Protein AF-A0A3C0EJR0-F1 (afdb_monomer)

Radius of gyration: 20.0 Å; Cα contacts (8 Å, |Δi|>4): 455; chains: 1; bounding box: 51×47×52 Å

Structure (mmCIF, N/CA/C/O backbone):
data_AF-A0A3C0EJR0-F1
#
_entry.id   AF-A0A3C0EJR0-F1
#
loop_
_atom_site.group_PDB
_atom_site.id
_atom_site.type_symbol
_atom_site.label_atom_id
_atom_site.label_alt_id
_atom_site.label_comp_id
_atom_site.label_asym_id
_atom_site.label_entity_id
_atom_site.label_seq_id
_atom_site.pdbx_PDB_ins_code
_atom_site.Cartn_x
_atom_site.Cartn_y
_atom_site.Cartn_z
_atom_site.occupancy
_atom_site.B_iso_or_equiv
_atom_site.auth_seq_id
_atom_site.auth_comp_id
_atom_site.auth_asym_id
_atom_site.auth_atom_id
_atom_site.pdbx_PDB_model_num
ATOM 1 N N . MET A 1 1 ? -26.214 -10.647 -7.311 1.00 38.81 1 MET A N 1
ATOM 2 C CA . MET A 1 1 ? -25.120 -9.673 -7.489 1.00 38.81 1 MET A CA 1
ATOM 3 C C . MET A 1 1 ? -24.930 -9.007 -6.145 1.00 38.81 1 MET A C 1
ATOM 5 O O . MET A 1 1 ? -25.843 -8.318 -5.721 1.00 38.81 1 MET A O 1
ATOM 9 N N . GLN A 1 2 ? -23.852 -9.324 -5.428 1.00 37.03 2 GLN A N 1
ATOM 10 C CA . GLN A 1 2 ? -23.479 -8.560 -4.237 1.00 37.03 2 GLN A CA 1
ATOM 11 C C . GLN A 1 2 ? -22.971 -7.203 -4.725 1.00 37.03 2 GLN A C 1
ATOM 13 O O . GLN A 1 2 ? -22.095 -7.161 -5.589 1.00 37.03 2 GLN A O 1
ATOM 18 N N . GLU A 1 3 ? -23.574 -6.117 -4.248 1.00 42.94 3 GLU A N 1
ATOM 19 C CA . GLU A 1 3 ? -23.003 -4.783 -4.415 1.00 42.94 3 GLU A CA 1
ATOM 20 C C . GLU A 1 3 ? -21.628 -4.798 -3.748 1.00 42.94 3 GLU A C 1
ATOM 22 O O . GLU A 1 3 ? -21.508 -5.095 -2.562 1.00 42.94 3 GLU A O 1
ATOM 27 N N . THR A 1 4 ? -20.573 -4.559 -4.521 1.00 51.59 4 THR A N 1
ATOM 28 C CA . THR A 1 4 ? -19.235 -4.345 -3.970 1.00 51.59 4 THR A CA 1
ATOM 29 C C . THR A 1 4 ? -19.295 -3.145 -3.031 1.00 51.59 4 THR A C 1
ATOM 31 O O . THR A 1 4 ? -19.528 -2.028 -3.496 1.00 51.59 4 THR A O 1
ATOM 34 N N . ASN A 1 5 ? -19.049 -3.367 -1.735 1.00 73.00 5 ASN A N 1
ATOM 35 C CA . ASN A 1 5 ? -18.930 -2.333 -0.698 1.00 73.00 5 ASN A CA 1
ATOM 36 C C . ASN A 1 5 ? -17.598 -1.574 -0.836 1.00 73.00 5 ASN A C 1
ATOM 38 O O . ASN A 1 5 ? -16.801 -1.477 0.095 1.00 73.00 5 ASN A O 1
ATOM 42 N N . ALA A 1 6 ? -17.325 -1.084 -2.045 1.00 81.69 6 ALA A N 1
ATOM 43 C CA . ALA A 1 6 ? -16.119 -0.362 -2.395 1.00 81.69 6 ALA A CA 1
ATOM 44 C C . ALA A 1 6 ? -16.423 1.135 -2.446 1.00 81.69 6 ALA A C 1
ATOM 46 O O . ALA A 1 6 ? -17.115 1.608 -3.349 1.00 81.69 6 ALA A O 1
ATOM 47 N N . GLN A 1 7 ? -15.878 1.904 -1.506 1.00 90.50 7 GLN A N 1
ATOM 48 C CA . GLN A 1 7 ? -15.932 3.361 -1.580 1.00 90.50 7 GLN A CA 1
ATOM 49 C C . GLN A 1 7 ? -14.676 3.890 -2.261 1.00 90.50 7 GLN A C 1
ATOM 51 O O . GLN A 1 7 ? -13.572 3.772 -1.730 1.00 90.50 7 GLN A O 1
ATOM 56 N N . LEU A 1 8 ? -14.852 4.550 -3.405 1.00 92.62 8 LEU A N 1
ATOM 57 C CA . LEU A 1 8 ? -13.796 5.343 -4.023 1.00 92.62 8 LEU A CA 1
ATOM 58 C C . LEU A 1 8 ? -13.541 6.604 -3.186 1.00 92.62 8 LEU A C 1
ATOM 60 O O . LEU A 1 8 ? -14.424 7.446 -3.037 1.00 92.62 8 LEU A O 1
ATOM 64 N N . ILE A 1 9 ? -12.322 6.740 -2.666 1.00 93.00 9 ILE A N 1
ATOM 65 C CA . ILE A 1 9 ? -11.840 7.966 -2.019 1.00 93.00 9 ILE A CA 1
ATOM 66 C C . ILE A 1 9 ? -11.340 8.942 -3.086 1.00 93.00 9 ILE A C 1
ATOM 68 O O . ILE A 1 9 ? -11.659 10.129 -3.046 1.00 93.00 9 ILE A O 1
ATOM 72 N N . ARG A 1 10 ? -10.529 8.457 -4.037 1.00 94.31 10 ARG A N 1
ATOM 73 C CA . ARG A 1 10 ? -9.920 9.296 -5.078 1.00 94.31 10 ARG A CA 1
ATOM 74 C C . ARG A 1 10 ? -9.535 8.474 -6.305 1.00 94.31 10 ARG A C 1
ATOM 76 O O . ARG A 1 10 ? -8.929 7.415 -6.178 1.00 94.31 10 ARG A O 1
ATOM 83 N N . SER A 1 11 ? -9.858 8.983 -7.492 1.00 93.12 11 SER A N 1
ATOM 84 C CA . SER A 1 11 ? -9.604 8.297 -8.767 1.00 93.12 11 SER A CA 1
ATOM 85 C C . SER A 1 11 ? -8.142 8.353 -9.206 1.00 93.12 11 SER A C 1
ATOM 87 O O . SER A 1 11 ? -7.591 7.341 -9.621 1.00 93.12 11 SER A O 1
ATOM 89 N N . ASN A 1 12 ? -7.506 9.523 -9.123 1.00 94.88 12 ASN A N 1
ATOM 90 C CA . ASN A 1 12 ? -6.108 9.704 -9.502 1.00 94.88 12 ASN A CA 1
ATOM 91 C C . ASN A 1 12 ? -5.440 10.808 -8.677 1.00 94.88 12 ASN A C 1
ATOM 93 O O . ASN A 1 12 ? -6.074 11.806 -8.304 1.00 94.88 12 ASN A O 1
ATOM 97 N N . MET A 1 13 ? -4.146 10.640 -8.430 1.00 96.44 13 MET A N 1
ATOM 98 C CA . MET A 1 13 ? -3.267 11.680 -7.921 1.00 96.44 13 MET A CA 1
ATOM 99 C C . MET A 1 13 ? -1.818 11.430 -8.311 1.00 96.44 13 MET A C 1
ATOM 101 O O . MET A 1 13 ? -1.369 10.286 -8.365 1.00 96.44 13 MET A O 1
ATOM 105 N N . ASP A 1 14 ? -1.102 12.529 -8.492 1.00 95.69 14 ASP A N 1
ATOM 106 C CA . ASP A 1 14 ? 0.339 12.536 -8.666 1.00 95.69 14 ASP A CA 1
ATOM 107 C C . ASP A 1 14 ? 0.969 13.029 -7.360 1.00 95.69 14 ASP A C 1
ATOM 109 O O . ASP A 1 14 ? 0.427 13.926 -6.711 1.00 95.69 14 ASP A O 1
ATOM 113 N N . LEU A 1 15 ? 2.065 12.397 -6.949 1.00 94.88 15 LEU A N 1
ATOM 114 C CA . LEU A 1 15 ? 2.780 12.705 -5.715 1.00 94.88 15 LEU A CA 1
ATOM 115 C C . LEU A 1 15 ? 4.261 12.906 -6.036 1.00 94.88 15 LEU A C 1
ATOM 117 O O . LEU A 1 15 ? 5.005 11.942 -6.262 1.00 94.88 15 LEU A O 1
ATOM 121 N N . SER A 1 16 ? 4.671 14.168 -6.093 1.00 92.25 16 SER A N 1
ATOM 122 C CA . SER A 1 16 ? 6.043 14.575 -6.393 1.00 92.25 16 SER A CA 1
ATOM 123 C C . SER A 1 16 ? 6.969 14.316 -5.204 1.00 92.25 16 SER A C 1
ATOM 125 O O . SER A 1 16 ? 6.543 13.918 -4.122 1.00 92.25 16 SER A O 1
ATOM 127 N N . ALA A 1 17 ? 8.273 14.504 -5.397 1.00 87.00 17 ALA A N 1
ATOM 128 C CA . ALA A 1 17 ? 9.258 14.355 -4.329 1.00 87.00 17 ALA A CA 1
ATOM 129 C C . ALA A 1 17 ? 8.959 15.287 -3.138 1.00 87.00 17 ALA A C 1
ATOM 131 O O . ALA A 1 17 ? 8.798 16.492 -3.324 1.00 87.00 17 ALA A O 1
ATOM 132 N N . ASN A 1 18 ? 8.966 14.736 -1.921 1.00 86.31 18 ASN A N 1
ATOM 133 C CA . ASN A 1 18 ? 8.696 15.431 -0.655 1.00 86.31 18 ASN A CA 1
ATOM 134 C C . ASN A 1 18 ? 7.279 16.013 -0.524 1.00 86.31 18 ASN A C 1
ATOM 136 O O . ASN A 1 18 ? 7.059 16.906 0.294 1.00 86.31 18 ASN A O 1
ATOM 140 N N . GLU A 1 19 ? 6.324 15.522 -1.314 1.00 92.56 19 GLU A N 1
ATOM 141 C CA . GLU A 1 19 ? 4.916 15.873 -1.156 1.00 92.56 19 GLU A CA 1
ATOM 142 C C . GLU A 1 19 ? 4.191 14.893 -0.234 1.00 92.56 19 GLU A C 1
ATOM 144 O O . GLU A 1 19 ? 4.435 13.682 -0.257 1.00 92.56 19 GLU A O 1
ATOM 149 N N . ASP A 1 20 ? 3.242 15.449 0.517 1.00 94.56 20 ASP A N 1
ATOM 150 C CA . ASP A 1 20 ? 2.307 14.728 1.367 1.00 94.56 20 ASP A CA 1
ATOM 151 C C . ASP A 1 20 ? 0.876 15.024 0.910 1.00 94.56 20 ASP A C 1
ATOM 153 O O . ASP A 1 20 ? 0.496 16.178 0.700 1.00 94.56 20 ASP A O 1
ATOM 157 N N . VAL A 1 21 ? 0.050 13.985 0.812 1.00 97.06 21 VAL A N 1
ATOM 158 C CA . VAL A 1 21 ? -1.383 14.107 0.528 1.00 97.06 21 VAL A CA 1
ATOM 159 C C . VAL A 1 21 ? -2.166 13.350 1.585 1.00 97.06 21 VAL A C 1
ATOM 161 O O . VAL A 1 21 ? -2.017 12.136 1.724 1.00 97.06 21 VAL A O 1
ATOM 164 N N . THR A 1 22 ? -3.044 14.066 2.286 1.00 97.25 22 THR A N 1
ATOM 165 C CA . THR A 1 22 ? -3.963 13.497 3.277 1.00 97.25 22 THR A CA 1
ATOM 166 C C . THR A 1 22 ? -5.383 13.449 2.722 1.00 97.25 22 THR A C 1
ATOM 168 O O . THR A 1 22 ? -5.887 14.429 2.177 1.00 97.25 22 THR A O 1
ATOM 171 N N . LEU A 1 23 ? -6.038 12.304 2.881 1.00 97.25 23 LEU A N 1
ATOM 172 C CA . LEU A 1 23 ? -7.411 12.017 2.483 1.00 97.25 23 LEU A CA 1
ATOM 173 C C . LEU A 1 23 ? -8.196 11.560 3.716 1.00 97.25 23 LEU A C 1
ATOM 175 O O . LEU A 1 23 ? -7.647 10.901 4.597 1.00 97.25 23 LEU A O 1
ATOM 179 N N . GLN A 1 24 ? -9.483 11.893 3.778 1.00 96.81 24 GLN A N 1
ATOM 180 C CA . GLN A 1 24 ? -10.347 11.439 4.868 1.00 96.81 24 GLN A CA 1
ATOM 181 C C . GLN A 1 24 ? -10.844 10.017 4.594 1.00 96.81 24 GLN A C 1
ATOM 183 O O . GLN A 1 24 ? -11.223 9.691 3.467 1.00 96.81 24 GLN A O 1
ATOM 188 N N . ILE A 1 25 ? -10.866 9.191 5.635 1.00 95.50 25 ILE A N 1
ATOM 189 C CA . ILE A 1 25 ? -11.543 7.895 5.652 1.00 95.50 25 ILE A CA 1
ATOM 190 C C . ILE A 1 25 ? -12.807 8.067 6.500 1.00 95.50 25 ILE A C 1
ATOM 192 O O . ILE A 1 25 ? -12.777 8.717 7.538 1.00 95.50 25 ILE A O 1
ATOM 196 N N . SER A 1 26 ? -13.931 7.501 6.060 1.00 95.50 26 SER A N 1
ATOM 197 C CA . SER A 1 26 ? -15.167 7.567 6.843 1.00 95.50 26 SER A CA 1
ATOM 198 C C . SER A 1 26 ? -15.031 6.787 8.151 1.00 95.50 26 SER A C 1
ATOM 200 O O . SER A 1 26 ? -14.644 5.620 8.146 1.00 95.50 26 SER A O 1
ATOM 202 N N . ASP A 1 27 ? -15.437 7.404 9.257 1.00 93.94 27 ASP A N 1
ATOM 203 C CA . ASP A 1 27 ? -15.408 6.779 10.583 1.00 93.94 27 ASP A CA 1
ATOM 204 C C . ASP A 1 27 ? -16.329 5.553 10.692 1.00 93.94 27 ASP A C 1
ATOM 206 O O . ASP A 1 27 ? -16.103 4.685 11.531 1.00 93.94 27 ASP A O 1
ATOM 210 N N . LYS A 1 28 ? -17.299 5.395 9.773 1.00 94.38 28 LYS A N 1
ATOM 211 C CA . LYS A 1 28 ? -18.178 4.213 9.717 1.00 94.38 28 LYS A CA 1
ATOM 212 C C . LYS A 1 28 ? -17.395 2.894 9.645 1.00 94.38 28 LYS A C 1
ATOM 214 O O . LYS A 1 28 ? -17.838 1.893 10.199 1.00 94.38 28 LYS A O 1
ATOM 219 N N . TYR A 1 29 ? -16.223 2.907 9.001 1.00 94.06 29 TYR A N 1
ATOM 220 C CA . TYR A 1 29 ? -15.384 1.720 8.817 1.00 94.06 29 TYR A CA 1
ATOM 221 C C . TYR A 1 29 ? -14.784 1.204 10.129 1.00 94.06 29 TYR A C 1
ATOM 223 O O . TYR A 1 29 ? -14.355 0.053 10.220 1.00 94.06 29 TYR A O 1
ATOM 231 N N . TYR A 1 30 ? -14.779 2.021 11.186 1.00 90.94 30 TYR A N 1
ATOM 232 C CA . TYR A 1 30 ? -14.367 1.574 12.510 1.00 90.94 30 TYR A CA 1
ATOM 233 C C . TYR A 1 30 ? -15.259 0.454 13.064 1.00 90.94 30 TYR A C 1
ATOM 235 O O . TYR A 1 30 ? -14.783 -0.360 13.852 1.00 90.94 30 TYR A O 1
ATOM 243 N N . HIS A 1 31 ? -16.512 0.343 12.619 1.00 89.56 31 HIS A N 1
ATOM 244 C CA . HIS A 1 31 ? -17.430 -0.705 13.072 1.00 89.56 31 HIS A CA 1
ATOM 245 C C . HIS A 1 31 ? -17.468 -1.944 12.167 1.00 89.56 31 HIS A C 1
ATOM 247 O O . HIS A 1 31 ? -18.087 -2.933 12.542 1.00 89.56 31 HIS A O 1
ATOM 253 N N . SER A 1 32 ? -16.800 -1.922 11.012 1.00 91.62 32 SER A N 1
ATOM 254 C CA . SER A 1 32 ? -16.747 -3.065 10.090 1.00 91.62 32 SER A CA 1
ATOM 255 C C . SER A 1 32 ? -15.806 -4.154 10.615 1.00 91.62 32 SER A C 1
ATOM 257 O O . SER A 1 32 ? -14.797 -3.838 11.249 1.00 91.62 32 SER A O 1
ATOM 259 N N . ASP A 1 33 ? -16.085 -5.425 10.325 1.00 90.19 33 ASP A N 1
ATOM 260 C CA . ASP A 1 33 ? -15.228 -6.544 10.755 1.00 90.19 33 ASP A CA 1
ATOM 261 C C . ASP A 1 33 ? -13.873 -6.543 10.032 1.00 90.19 33 ASP A C 1
ATOM 263 O O . ASP A 1 33 ? -12.826 -6.781 10.637 1.00 90.19 33 ASP A O 1
ATOM 267 N N . HIS A 1 34 ? -13.893 -6.200 8.744 1.00 92.62 34 HIS A N 1
ATOM 268 C CA . HIS A 1 34 ? -12.723 -6.112 7.883 1.00 92.62 34 HIS A CA 1
ATOM 269 C C . HIS A 1 34 ? -12.716 -4.779 7.147 1.00 92.62 34 HIS A C 1
ATOM 271 O O . HIS A 1 34 ? -13.765 -4.271 6.755 1.00 92.62 34 HIS A O 1
ATOM 277 N N . VAL A 1 35 ? -11.525 -4.203 6.967 1.00 96.00 35 VAL A N 1
ATOM 278 C CA . VAL A 1 35 ? -11.355 -2.979 6.182 1.00 96.00 35 VAL A CA 1
ATOM 279 C C . VAL A 1 35 ? -10.041 -3.034 5.425 1.00 96.00 35 VAL A C 1
ATOM 281 O O . VAL A 1 35 ? -8.971 -3.102 6.031 1.00 96.00 35 VAL A O 1
ATOM 284 N N . TYR A 1 36 ? -10.122 -2.936 4.102 1.00 98.00 36 TYR A N 1
ATOM 285 C CA . TYR A 1 36 ? -8.965 -2.949 3.221 1.00 98.00 36 TYR A CA 1
ATOM 286 C C . TYR A 1 36 ? -8.802 -1.623 2.485 1.00 98.00 36 TYR A C 1
ATOM 288 O O . TYR A 1 36 ? -9.746 -1.100 1.898 1.00 98.00 36 TYR A O 1
ATOM 296 N N . LEU A 1 37 ? -7.576 -1.107 2.460 1.00 98.25 37 LEU A N 1
ATOM 297 C CA . LEU A 1 37 ? -7.163 -0.033 1.564 1.00 98.25 37 LEU A CA 1
ATOM 298 C C . LEU A 1 37 ? -6.652 -0.646 0.264 1.00 98.25 37 LEU A C 1
ATOM 300 O O . LEU A 1 37 ? -5.671 -1.384 0.286 1.00 98.25 37 LEU A O 1
ATOM 304 N N . LYS A 1 38 ? -7.262 -0.291 -0.865 1.00 97.88 38 LYS A N 1
ATOM 305 C CA . LYS A 1 38 ? -6.833 -0.698 -2.205 1.00 97.88 38 LYS A CA 1
ATOM 306 C C . LYS A 1 38 ? -6.434 0.523 -3.024 1.00 97.88 38 LYS A C 1
ATOM 308 O O . LYS A 1 38 ? -7.147 1.518 -3.029 1.00 97.88 38 LYS A O 1
ATOM 313 N N . PHE A 1 39 ? -5.316 0.444 -3.735 1.00 97.81 39 PHE A N 1
ATOM 314 C CA . PHE A 1 39 ? -4.944 1.418 -4.764 1.00 97.81 39 PHE A CA 1
ATOM 315 C C . PHE A 1 39 ? -3.963 0.805 -5.762 1.00 97.81 39 PHE A C 1
ATOM 317 O O . PHE A 1 39 ? -3.372 -0.252 -5.525 1.00 97.81 39 PHE A O 1
ATOM 324 N N . SER A 1 40 ? -3.758 1.494 -6.880 1.00 96.94 40 SER A N 1
ATOM 325 C CA . SER A 1 40 ? -2.715 1.162 -7.845 1.00 96.94 40 SER A CA 1
ATOM 326 C C . SER A 1 40 ? -1.647 2.244 -7.860 1.00 96.94 40 SER A C 1
ATOM 328 O O . SER A 1 40 ? -1.983 3.422 -7.855 1.00 96.94 40 SER A O 1
ATOM 330 N N . ALA A 1 41 ? -0.369 1.873 -7.901 1.00 96.75 41 ALA A N 1
ATOM 331 C CA . ALA A 1 41 ? 0.724 2.835 -7.959 1.00 96.75 41 ALA A CA 1
ATOM 332 C C . ALA A 1 41 ? 1.802 2.443 -8.975 1.00 96.75 41 ALA A C 1
ATOM 334 O O . ALA A 1 41 ? 2.133 1.266 -9.164 1.00 96.75 41 ALA A O 1
ATOM 335 N N . ARG A 1 42 ? 2.386 3.464 -9.602 1.00 94.25 42 ARG A N 1
ATOM 336 C CA . ARG A 1 42 ? 3.625 3.361 -10.378 1.00 94.25 42 ARG A CA 1
ATOM 337 C C . ARG A 1 42 ? 4.465 4.621 -10.195 1.00 94.25 42 ARG A C 1
ATOM 339 O O . ARG A 1 42 ? 3.948 5.650 -9.772 1.00 94.25 42 ARG A O 1
ATOM 346 N N . VAL A 1 43 ? 5.728 4.563 -10.594 1.00 93.81 43 VAL A N 1
ATOM 347 C CA . VAL A 1 43 ? 6.561 5.756 -10.760 1.00 93.81 43 VAL A CA 1
ATOM 348 C C . VAL A 1 43 ? 6.521 6.186 -12.217 1.00 93.81 43 VAL A C 1
ATOM 350 O O . VAL A 1 43 ? 6.841 5.399 -13.111 1.00 93.81 43 VAL A O 1
ATOM 353 N N . ASP A 1 44 ? 6.160 7.440 -12.463 1.00 92.69 44 ASP A N 1
ATOM 354 C CA . ASP A 1 44 ? 6.405 8.071 -13.750 1.00 92.69 44 ASP A CA 1
ATOM 355 C C . ASP A 1 44 ? 7.819 8.653 -13.754 1.00 92.69 44 ASP A C 1
ATOM 357 O O . ASP A 1 44 ? 8.130 9.589 -13.022 1.00 92.69 44 ASP A O 1
ATOM 361 N N . SER A 1 45 ? 8.701 8.054 -14.553 1.00 89.19 45 SER A N 1
ATOM 362 C CA . SER A 1 45 ? 10.100 8.468 -14.672 1.00 89.19 45 SER A CA 1
ATOM 363 C C . SER A 1 45 ? 10.364 9.405 -15.851 1.00 89.19 45 SER A C 1
ATOM 365 O O . SER A 1 45 ? 11.523 9.570 -16.239 1.00 89.19 45 SER A O 1
ATOM 367 N N . GLN A 1 46 ? 9.314 9.968 -16.463 1.00 87.75 46 GLN A N 1
ATOM 368 C CA . GLN A 1 46 ? 9.415 10.811 -17.659 1.00 87.75 46 GLN A CA 1
ATOM 369 C C . GLN A 1 46 ? 10.184 10.111 -18.796 1.00 87.75 46 GLN A C 1
ATOM 371 O O . GLN A 1 46 ? 11.028 10.695 -19.473 1.00 87.75 46 GLN A O 1
ATOM 376 N N . GLY A 1 47 ? 9.940 8.807 -18.958 1.00 82.56 47 GLY A N 1
ATOM 377 C CA . GLY A 1 47 ? 10.558 7.974 -19.994 1.00 82.56 47 GLY A CA 1
ATOM 378 C C . GLY A 1 47 ? 11.987 7.496 -19.706 1.00 82.56 47 GLY A C 1
ATOM 379 O O . GLY A 1 47 ? 12.559 6.814 -20.552 1.00 82.56 47 GLY A O 1
ATOM 380 N N . ARG A 1 48 ? 12.573 7.794 -18.536 1.00 85.00 48 ARG A N 1
ATOM 381 C CA . ARG A 1 48 ? 13.955 7.379 -18.209 1.00 85.00 48 ARG A CA 1
ATOM 382 C C . ARG A 1 48 ? 14.091 5.888 -17.895 1.00 85.00 48 ARG A C 1
ATOM 384 O O . ARG A 1 48 ? 15.126 5.298 -18.186 1.00 85.00 48 ARG A O 1
ATOM 391 N N . TYR A 1 49 ? 13.061 5.281 -17.311 1.00 85.62 49 TYR A N 1
ATOM 392 C CA . TYR A 1 49 ? 13.051 3.870 -16.928 1.00 85.62 49 TYR A CA 1
ATOM 393 C C . TYR A 1 49 ? 11.778 3.182 -17.413 1.00 85.62 49 TYR A C 1
ATOM 395 O O . TYR A 1 49 ? 10.674 3.674 -17.189 1.00 85.62 49 TYR A O 1
ATOM 403 N N . ALA A 1 50 ? 11.943 2.013 -18.038 1.00 81.44 50 ALA A N 1
ATOM 404 C CA . ALA A 1 50 ? 10.846 1.174 -18.527 1.00 81.44 50 ALA A CA 1
ATOM 405 C C . ALA A 1 50 ? 10.543 -0.037 -17.619 1.00 81.44 50 ALA A C 1
ATOM 407 O O . ALA A 1 50 ? 9.578 -0.765 -17.855 1.00 81.44 50 ALA A O 1
ATOM 408 N N . SER A 1 51 ? 11.384 -0.288 -16.612 1.00 85.88 51 SER A N 1
ATOM 409 C CA . SER A 1 51 ? 11.285 -1.438 -15.709 1.00 85.88 51 SER A CA 1
ATOM 410 C C . SER A 1 51 ? 12.005 -1.184 -14.388 1.00 85.88 51 SER A C 1
ATOM 412 O O . SER A 1 51 ? 12.819 -0.268 -14.288 1.00 85.88 51 SER A O 1
ATOM 414 N N . GLY A 1 52 ? 11.766 -2.056 -13.411 1.00 86.19 52 GLY A N 1
ATOM 415 C CA . GLY A 1 52 ? 12.365 -1.985 -12.079 1.00 86.19 52 GLY A CA 1
ATOM 416 C C . GLY A 1 52 ? 11.439 -1.301 -11.082 1.00 86.19 52 GLY A C 1
ATOM 417 O O . GLY A 1 52 ? 10.254 -1.093 -11.352 1.00 86.19 52 GLY A O 1
ATOM 418 N N . SER A 1 53 ? 11.979 -0.948 -9.923 1.00 89.38 53 SER A N 1
ATOM 419 C CA . SER A 1 53 ? 11.240 -0.260 -8.868 1.00 89.38 53 SER A CA 1
ATOM 420 C C . SER A 1 53 ? 12.148 0.635 -8.051 1.00 89.38 53 SER A C 1
ATOM 422 O O . SER A 1 53 ? 13.355 0.414 -7.996 1.00 89.38 53 SER A O 1
ATOM 424 N N . THR A 1 54 ? 11.541 1.577 -7.348 1.00 90.12 54 THR A N 1
ATOM 425 C CA . THR A 1 54 ? 12.207 2.394 -6.340 1.00 90.12 54 THR A CA 1
ATOM 426 C C . THR A 1 54 ? 11.413 2.390 -5.052 1.00 90.12 54 THR A C 1
ATOM 428 O O . THR A 1 54 ? 10.194 2.254 -5.072 1.00 90.12 54 THR A O 1
ATOM 431 N N . GLN A 1 55 ? 12.115 2.554 -3.941 1.00 90.88 55 GLN A N 1
ATOM 432 C CA . GLN A 1 55 ? 11.513 2.819 -2.640 1.00 90.88 55 GLN A CA 1
ATOM 433 C C . GLN A 1 55 ? 11.132 4.302 -2.548 1.00 90.88 55 GLN A C 1
ATOM 435 O O . GLN A 1 55 ? 11.661 5.125 -3.304 1.00 90.88 55 GLN A O 1
ATOM 440 N N . GLY A 1 56 ? 10.236 4.633 -1.621 1.00 89.25 56 GLY A N 1
ATOM 441 C CA . GLY A 1 56 ? 9.955 6.018 -1.247 1.00 89.25 56 GLY A CA 1
ATOM 442 C C . GLY A 1 56 ? 8.481 6.398 -1.166 1.00 89.25 56 GLY A C 1
ATOM 443 O O . GLY A 1 56 ? 8.202 7.543 -0.826 1.00 89.25 56 GLY A O 1
ATOM 444 N N . LEU A 1 57 ? 7.547 5.478 -1.438 1.00 96.12 57 LEU A N 1
ATOM 445 C CA . LEU A 1 57 ? 6.133 5.710 -1.142 1.00 96.12 57 LEU A CA 1
ATOM 446 C C . LEU A 1 57 ? 5.833 5.274 0.293 1.00 96.12 57 LEU A C 1
ATOM 448 O O . LEU A 1 57 ? 5.844 4.084 0.610 1.00 96.12 57 LEU A O 1
ATOM 452 N N . LEU A 1 58 ? 5.543 6.230 1.162 1.00 95.69 58 LEU A N 1
ATOM 453 C CA . LEU A 1 58 ? 5.079 5.976 2.517 1.00 95.69 58 LEU A CA 1
ATOM 454 C C . LEU A 1 58 ? 3.556 6.086 2.554 1.00 95.69 58 LEU A C 1
ATOM 456 O O . LEU A 1 58 ? 2.971 7.009 1.988 1.00 95.69 58 LEU A O 1
ATOM 460 N N . VAL A 1 59 ? 2.918 5.143 3.240 1.00 97.31 59 VAL A N 1
ATOM 461 C CA . VAL A 1 59 ? 1.468 5.118 3.440 1.00 97.31 59 VAL A CA 1
ATOM 462 C C . VAL A 1 59 ? 1.216 5.082 4.935 1.00 97.31 59 VAL A C 1
ATOM 464 O O . VAL A 1 59 ? 1.815 4.276 5.643 1.00 97.31 59 VAL A O 1
ATOM 467 N N . TYR A 1 60 ? 0.343 5.957 5.414 1.00 95.75 60 TYR A N 1
ATOM 468 C CA . TYR A 1 60 ? -0.045 6.033 6.813 1.00 95.75 60 TYR A CA 1
ATOM 469 C C . TYR A 1 60 ? -1.557 6.002 6.931 1.00 95.75 60 TYR A C 1
ATOM 471 O O . TYR A 1 60 ? -2.247 6.709 6.198 1.00 95.75 60 TYR A O 1
ATOM 479 N N . VAL A 1 61 ? -2.061 5.270 7.916 1.00 95.62 61 VAL A N 1
ATOM 480 C CA . VAL A 1 61 ? -3.434 5.430 8.391 1.00 95.62 61 VAL A CA 1
ATOM 481 C C . VAL A 1 61 ? -3.347 5.992 9.797 1.00 95.62 61 VAL A C 1
ATOM 483 O O . VAL A 1 61 ? -2.686 5.424 10.663 1.00 95.62 61 VAL A O 1
ATOM 486 N N . ASN A 1 62 ? -3.942 7.168 9.999 1.00 92.94 62 ASN A N 1
ATOM 487 C CA . ASN A 1 62 ? -3.880 7.911 11.249 1.00 92.94 62 ASN A CA 1
ATOM 488 C C . ASN A 1 62 ? -2.430 8.067 11.746 1.00 92.94 62 ASN A C 1
ATOM 490 O O . ASN A 1 62 ? -2.139 7.731 12.874 1.00 92.94 62 ASN A O 1
ATOM 494 N N . ASN A 1 63 ? -1.466 8.511 10.941 1.00 87.62 63 ASN A N 1
ATOM 495 C CA . ASN A 1 63 ? -0.045 8.616 11.346 1.00 87.62 63 ASN A CA 1
ATOM 496 C C . ASN A 1 63 ? 0.668 7.301 11.739 1.00 87.62 63 ASN A C 1
ATOM 498 O O . ASN A 1 63 ? 1.854 7.348 12.062 1.00 87.62 63 ASN A O 1
ATOM 502 N N . VAL A 1 64 ? 0.015 6.138 11.660 1.00 86.88 64 VAL A N 1
ATOM 503 C CA . VAL A 1 64 ? 0.665 4.830 11.826 1.00 86.88 64 VAL A CA 1
ATOM 504 C C . VAL A 1 64 ? 1.067 4.313 10.445 1.00 86.88 64 VAL A C 1
ATOM 506 O O . VAL A 1 64 ? 0.227 4.314 9.540 1.00 86.88 64 VAL A O 1
ATOM 509 N N . PRO A 1 65 ? 2.344 3.942 10.227 1.00 90.38 65 PRO A N 1
ATOM 510 C CA . PRO A 1 65 ? 2.796 3.457 8.930 1.00 90.38 65 PRO A CA 1
ATOM 511 C C . PRO A 1 65 ? 2.106 2.136 8.582 1.00 90.38 65 PRO A C 1
ATOM 513 O O . PRO A 1 65 ? 2.033 1.225 9.401 1.00 90.38 65 PRO A O 1
ATOM 516 N N . VAL A 1 66 ? 1.633 2.029 7.344 1.00 93.50 66 VAL A N 1
ATOM 517 C CA . VAL A 1 66 ? 1.144 0.771 6.780 1.00 93.50 66 VAL A CA 1
ATOM 518 C C . VAL A 1 66 ? 2.360 -0.036 6.341 1.00 93.50 66 VAL A C 1
ATOM 520 O O . VAL A 1 66 ? 3.036 0.333 5.378 1.00 93.50 66 VAL A O 1
ATOM 523 N N . ASP A 1 67 ? 2.659 -1.106 7.071 1.00 90.94 67 ASP A N 1
ATOM 524 C CA . ASP A 1 67 ? 3.827 -1.953 6.848 1.00 90.94 67 ASP A CA 1
ATOM 525 C C . ASP A 1 67 ? 3.498 -3.258 6.109 1.00 90.94 67 ASP A C 1
ATOM 527 O O . ASP A 1 67 ? 2.366 -3.516 5.690 1.00 90.94 67 ASP A O 1
ATOM 531 N N . VAL A 1 68 ? 4.525 -4.088 5.926 1.00 89.44 68 VAL A N 1
ATOM 532 C CA . VAL A 1 68 ? 4.424 -5.348 5.186 1.00 89.44 68 VAL A CA 1
ATOM 533 C C . VAL A 1 68 ? 3.421 -6.337 5.782 1.00 89.44 68 VAL A C 1
ATOM 535 O O . VAL A 1 68 ? 2.823 -7.094 5.023 1.00 89.44 68 VAL A O 1
ATOM 538 N N . GLU A 1 69 ? 3.182 -6.309 7.097 1.00 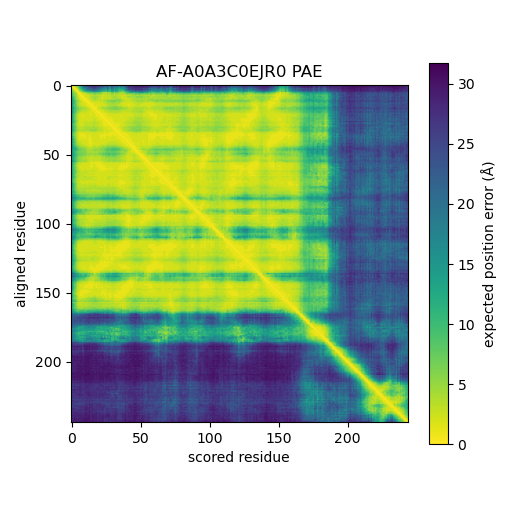85.94 69 GLU A N 1
ATOM 539 C CA . GLU A 1 69 ? 2.247 -7.227 7.764 1.00 85.94 69 GLU A CA 1
ATOM 540 C C . GLU A 1 69 ? 0.787 -6.912 7.410 1.00 85.94 69 GLU A C 1
ATOM 542 O O . GLU A 1 69 ? -0.100 -7.742 7.620 1.00 85.94 69 GLU A O 1
ATOM 547 N N . LYS A 1 70 ? 0.533 -5.719 6.855 1.00 92.25 70 LYS A N 1
ATOM 548 C CA . LYS A 1 70 ? -0.780 -5.319 6.342 1.00 92.25 70 LYS A CA 1
ATOM 549 C C . LYS A 1 70 ? -1.024 -5.789 4.909 1.00 92.25 70 LYS A C 1
ATOM 551 O O . LYS A 1 70 ? -2.160 -5.731 4.459 1.00 92.25 70 LYS A O 1
ATOM 556 N N . LEU A 1 71 ? -0.008 -6.239 4.166 1.00 94.00 71 LEU A N 1
ATOM 557 C CA . LEU A 1 71 ? -0.157 -6.618 2.755 1.00 94.00 71 LEU A CA 1
ATOM 558 C C . LEU A 1 71 ? -1.053 -7.851 2.581 1.00 94.00 71 LEU A C 1
ATOM 560 O O . LEU A 1 71 ? -0.725 -8.930 3.062 1.00 94.00 71 LEU A O 1
ATOM 564 N N . ALA A 1 72 ? -2.144 -7.702 1.826 1.00 93.50 72 ALA A N 1
ATOM 565 C CA . ALA A 1 72 ? -3.185 -8.726 1.723 1.00 93.50 72 ALA A CA 1
ATOM 566 C C . ALA A 1 72 ? -3.292 -9.402 0.343 1.00 93.50 72 ALA A C 1
ATOM 568 O O . ALA A 1 72 ? -3.794 -10.522 0.243 1.00 93.50 72 ALA A O 1
ATOM 569 N N . ASN A 1 73 ? -2.855 -8.753 -0.744 1.00 93.38 73 ASN A N 1
ATOM 570 C CA . ASN A 1 73 ? -3.121 -9.252 -2.102 1.00 93.38 73 ASN A CA 1
ATOM 571 C C . ASN A 1 73 ? -1.954 -9.964 -2.793 1.00 93.38 73 ASN A C 1
ATOM 573 O O . ASN A 1 73 ? -2.157 -10.575 -3.841 1.00 93.38 73 ASN A O 1
ATOM 577 N N . LYS A 1 74 ? -0.725 -9.878 -2.283 1.00 91.31 74 LYS A N 1
ATOM 578 C CA . LYS A 1 74 ? 0.456 -10.441 -2.959 1.00 91.31 74 LYS A CA 1
ATOM 579 C C . LYS A 1 74 ? 1.555 -10.805 -1.966 1.00 91.31 74 LYS A C 1
ATOM 581 O O . LYS A 1 74 ? 1.535 -10.367 -0.822 1.00 91.31 74 LYS A O 1
ATOM 586 N N . ARG A 1 75 ? 2.527 -11.602 -2.422 1.00 87.75 75 ARG A N 1
ATOM 587 C CA . ARG A 1 75 ? 3.740 -11.926 -1.650 1.00 87.75 75 ARG A CA 1
ATOM 588 C C . ARG A 1 75 ? 4.464 -10.654 -1.218 1.00 87.75 75 ARG A C 1
ATOM 590 O O . ARG A 1 75 ? 4.399 -9.660 -1.930 1.00 87.75 75 ARG A O 1
ATOM 597 N N . ILE A 1 76 ? 5.272 -10.740 -0.160 1.00 88.19 76 ILE A N 1
ATOM 598 C CA . ILE A 1 76 ? 6.105 -9.638 0.364 1.00 88.19 76 ILE A CA 1
ATOM 599 C C . ILE A 1 76 ? 7.251 -9.195 -0.570 1.00 88.19 76 ILE A C 1
ATOM 601 O O . ILE A 1 76 ? 7.921 -8.195 -0.312 1.00 88.19 76 ILE A O 1
ATOM 605 N N . PHE A 1 77 ? 7.470 -9.913 -1.672 1.00 87.50 77 PHE A N 1
ATOM 606 C CA . PHE A 1 77 ? 8.447 -9.594 -2.710 1.00 87.50 77 PHE A CA 1
ATOM 607 C C . PHE A 1 77 ? 7.885 -9.899 -4.103 1.00 87.50 77 PHE A C 1
ATOM 609 O O . PHE A 1 77 ? 6.939 -10.677 -4.247 1.00 87.50 77 PHE A O 1
ATOM 616 N N . TYR A 1 78 ? 8.517 -9.350 -5.139 1.00 86.06 78 TYR A N 1
ATOM 617 C CA . TYR A 1 78 ? 8.332 -9.783 -6.525 1.00 86.06 78 TYR A CA 1
ATOM 618 C C . TYR A 1 78 ? 9.636 -10.300 -7.127 1.00 86.06 78 TYR A C 1
ATOM 620 O O . TYR A 1 78 ? 10.723 -10.038 -6.612 1.00 86.06 78 TYR A O 1
ATOM 628 N N . ILE A 1 79 ? 9.517 -11.060 -8.216 1.00 83.50 79 ILE A N 1
ATOM 629 C CA . ILE A 1 79 ? 10.664 -11.558 -8.975 1.00 83.50 79 ILE A CA 1
ATOM 630 C C . ILE A 1 79 ? 10.925 -10.580 -10.121 1.00 83.50 79 ILE A C 1
ATOM 632 O O . ILE A 1 79 ? 10.200 -10.547 -11.115 1.00 83.50 79 ILE A O 1
ATOM 636 N N . PHE A 1 80 ? 11.957 -9.760 -9.964 1.00 81.12 80 PHE A N 1
ATOM 637 C CA . PHE A 1 80 ? 12.539 -8.983 -11.045 1.00 81.12 80 PHE A CA 1
ATOM 638 C C . PHE A 1 80 ? 13.385 -9.905 -11.928 1.00 81.12 80 PHE A C 1
ATOM 640 O O . PHE A 1 80 ? 13.945 -10.870 -11.422 1.00 81.12 80 PHE A O 1
ATOM 647 N N . ASN A 1 81 ? 13.439 -9.634 -13.238 1.00 76.25 81 ASN A N 1
ATOM 648 C CA . ASN A 1 81 ? 14.263 -10.328 -14.246 1.00 76.25 81 ASN A CA 1
ATOM 649 C C . ASN A 1 81 ? 14.298 -11.876 -14.198 1.00 76.25 81 ASN A C 1
ATOM 651 O O . ASN A 1 81 ? 15.263 -12.485 -14.650 1.00 76.25 81 ASN A O 1
ATOM 655 N N . GLY A 1 82 ? 13.254 -12.513 -13.661 1.00 74.75 82 GLY A N 1
ATOM 656 C CA . GLY A 1 82 ? 13.139 -13.971 -13.539 1.00 74.75 82 GLY A CA 1
ATOM 657 C C . GLY A 1 82 ? 13.955 -14.606 -12.407 1.00 74.75 82 GLY A C 1
ATOM 658 O O . GLY A 1 82 ? 13.756 -15.785 -12.130 1.00 74.75 82 GLY A O 1
ATOM 659 N N . VAL A 1 83 ? 14.828 -13.855 -11.725 1.00 74.62 83 VAL A N 1
ATOM 660 C CA . VAL A 1 83 ? 15.751 -14.419 -10.722 1.00 74.62 83 VAL A CA 1
ATOM 661 C C . VAL A 1 83 ? 15.816 -13.576 -9.449 1.00 74.62 83 VAL A C 1
ATOM 663 O O . VAL A 1 83 ? 15.829 -14.117 -8.343 1.00 74.62 83 VAL A O 1
ATOM 666 N N . ASN A 1 84 ? 15.834 -12.250 -9.574 1.00 77.75 84 ASN A N 1
ATOM 667 C CA . ASN A 1 84 ? 16.089 -11.367 -8.443 1.00 77.75 84 ASN A CA 1
ATOM 668 C C . ASN A 1 84 ? 14.826 -11.110 -7.619 1.00 77.75 84 ASN A C 1
ATOM 670 O O . ASN A 1 84 ? 13.833 -10.597 -8.128 1.00 77.75 84 ASN A O 1
ATOM 674 N N . LYS A 1 85 ? 14.875 -11.401 -6.317 1.00 85.31 85 LYS A N 1
ATOM 675 C CA . LYS A 1 85 ? 13.800 -11.032 -5.388 1.00 85.31 85 LYS A CA 1
ATOM 676 C C . LYS A 1 85 ? 13.946 -9.574 -4.970 1.00 85.31 85 LYS A C 1
ATOM 678 O O . LYS A 1 85 ? 14.999 -9.171 -4.483 1.00 85.31 85 LYS A O 1
ATOM 683 N N . VAL A 1 86 ? 12.873 -8.808 -5.114 1.00 85.19 86 VAL A N 1
ATOM 684 C CA . VAL A 1 86 ? 12.796 -7.420 -4.659 1.00 85.19 86 VAL A CA 1
ATOM 685 C C . VAL A 1 86 ? 11.648 -7.294 -3.668 1.00 85.19 86 VAL A C 1
ATOM 687 O O . VAL A 1 86 ? 10.492 -7.532 -4.020 1.00 85.19 86 VAL A O 1
ATOM 690 N N . ASN A 1 87 ? 11.966 -6.927 -2.427 1.00 90.31 87 ASN A N 1
ATOM 691 C CA . ASN A 1 87 ? 10.965 -6.739 -1.379 1.00 90.31 87 ASN A CA 1
ATOM 692 C C . ASN A 1 87 ? 10.082 -5.525 -1.679 1.00 90.31 87 ASN A C 1
ATOM 694 O O . ASN A 1 87 ? 10.564 -4.481 -2.139 1.00 90.31 87 ASN A O 1
ATOM 698 N N . TRP A 1 88 ? 8.791 -5.650 -1.373 1.00 92.31 88 TRP A N 1
ATOM 699 C CA . TRP A 1 88 ? 7.843 -4.549 -1.514 1.00 92.31 88 TRP A CA 1
ATOM 700 C C . TRP A 1 88 ? 7.985 -3.489 -0.435 1.00 92.31 88 TRP A C 1
ATOM 702 O O . TRP A 1 88 ? 7.587 -2.365 -0.691 1.00 92.31 88 TRP A O 1
ATOM 712 N N . TYR A 1 89 ? 8.541 -3.807 0.731 1.00 91.81 89 TYR A N 1
ATOM 713 C CA . TYR A 1 89 ? 8.614 -2.888 1.864 1.00 91.81 89 TYR A CA 1
ATOM 714 C C . TYR A 1 89 ? 10.000 -2.907 2.506 1.00 91.81 89 TYR A C 1
ATOM 716 O O . TYR A 1 89 ? 10.602 -3.972 2.659 1.00 91.81 89 TYR A O 1
ATOM 724 N N . TRP A 1 90 ? 10.494 -1.724 2.875 1.00 86.12 90 TRP A N 1
ATOM 725 C CA . TRP A 1 90 ? 11.850 -1.507 3.392 1.00 86.12 90 TRP A CA 1
ATOM 726 C C . TRP A 1 90 ? 11.859 -0.614 4.640 1.00 86.12 90 TRP A C 1
ATOM 728 O O . TRP A 1 90 ? 12.695 0.280 4.777 1.00 86.12 90 TRP A O 1
ATOM 738 N N . GLY A 1 91 ? 10.909 -0.830 5.555 1.00 83.69 91 GLY A N 1
ATOM 739 C CA . GLY A 1 91 ? 10.841 -0.088 6.815 1.00 83.69 91 GLY A CA 1
ATOM 740 C C . GLY A 1 91 ? 10.717 1.419 6.581 1.00 83.69 91 GLY A C 1
ATOM 741 O O . GLY A 1 91 ? 9.792 1.873 5.913 1.00 83.69 91 GLY A O 1
ATOM 742 N N . SER A 1 92 ? 11.678 2.196 7.091 1.00 77.31 92 SER A N 1
ATOM 743 C CA . SER A 1 92 ? 11.699 3.661 6.961 1.00 77.31 92 SER A CA 1
ATOM 744 C C . SER A 1 92 ? 11.775 4.172 5.520 1.00 77.31 92 SER A C 1
ATOM 746 O O . SER A 1 92 ? 11.419 5.320 5.278 1.00 77.31 92 SER A O 1
ATOM 748 N N . ASN A 1 93 ? 12.208 3.344 4.566 1.00 79.25 93 ASN A N 1
ATOM 749 C CA . ASN A 1 93 ? 12.280 3.732 3.155 1.00 79.25 93 ASN A CA 1
ATOM 750 C C . ASN A 1 93 ? 10.942 3.530 2.417 1.00 79.25 93 ASN A C 1
ATOM 752 O O . ASN A 1 93 ? 10.808 3.906 1.252 1.00 79.25 93 ASN A O 1
ATOM 756 N N . GLY A 1 94 ? 9.948 2.935 3.081 1.00 89.94 94 GLY A N 1
ATOM 757 C CA . GLY A 1 94 ? 8.604 2.755 2.549 1.00 89.94 94 GLY A CA 1
ATOM 758 C C . GLY A 1 94 ? 8.466 1.630 1.533 1.00 89.94 94 GLY A C 1
ATOM 759 O O . GLY A 1 94 ? 9.227 0.656 1.512 1.00 89.94 94 GLY A O 1
ATOM 760 N N . TRP A 1 95 ? 7.433 1.764 0.707 1.00 95.62 95 TRP A N 1
ATOM 761 C CA . TRP A 1 95 ? 7.043 0.790 -0.294 1.00 95.62 95 TRP A CA 1
ATOM 762 C C . TRP A 1 95 ? 7.829 0.970 -1.592 1.00 95.62 95 TRP A C 1
ATOM 764 O O . TRP A 1 95 ? 7.992 2.081 -2.101 1.00 95.62 95 TRP A O 1
ATOM 774 N N . SER A 1 96 ? 8.280 -0.150 -2.149 1.00 93.88 96 SER A N 1
ATOM 775 C CA . SER A 1 96 ? 8.803 -0.251 -3.503 1.00 93.88 96 SER A CA 1
ATOM 776 C C . SER A 1 96 ? 7.658 -0.087 -4.498 1.00 93.88 96 SER A C 1
ATOM 778 O O . SER A 1 96 ? 6.711 -0.876 -4.487 1.00 93.88 96 SER A O 1
ATOM 780 N N . VAL A 1 97 ? 7.774 0.888 -5.394 1.00 94.06 97 VAL A N 1
ATOM 781 C CA . VAL A 1 97 ? 6.823 1.177 -6.471 1.00 94.06 97 VAL A CA 1
ATOM 782 C C . VAL A 1 97 ? 7.526 1.027 -7.814 1.00 94.06 97 VAL A C 1
ATOM 784 O O . VAL A 1 97 ? 8.684 1.418 -7.973 1.00 94.06 97 VAL A O 1
ATOM 787 N N . THR A 1 98 ? 6.857 0.397 -8.778 1.00 92.44 98 THR A N 1
ATOM 788 C CA . THR A 1 98 ? 7.493 -0.001 -10.040 1.00 92.44 98 THR A CA 1
ATOM 789 C C . THR A 1 98 ? 7.469 1.091 -11.109 1.00 92.44 98 THR A C 1
ATOM 791 O O . THR A 1 98 ? 6.560 1.917 -11.145 1.00 92.44 98 THR A O 1
ATOM 794 N N . TYR A 1 99 ? 8.451 1.061 -12.013 1.00 91.12 99 TYR A N 1
ATOM 795 C CA . TYR A 1 99 ? 8.505 1.900 -13.220 1.00 91.12 99 TYR A CA 1
ATOM 796 C C . TYR A 1 99 ? 7.737 1.301 -14.406 1.00 91.12 99 TYR A C 1
ATOM 798 O O . TYR A 1 99 ? 7.709 1.896 -15.484 1.00 91.12 99 TYR A O 1
ATOM 806 N N . TYR A 1 100 ? 7.164 0.102 -14.251 1.00 89.19 100 TYR A N 1
ATOM 807 C CA . TYR A 1 100 ? 6.498 -0.575 -15.357 1.00 89.19 100 TYR A CA 1
ATOM 808 C C . TYR A 1 100 ? 5.337 0.277 -15.903 1.00 89.19 100 TYR A C 1
ATOM 810 O O . TYR A 1 100 ? 4.601 0.912 -15.138 1.00 89.19 100 TYR A O 1
ATOM 818 N N . PRO A 1 101 ? 5.163 0.326 -17.233 1.00 88.75 101 PRO A N 1
ATOM 819 C CA . PRO A 1 101 ? 3.933 0.814 -17.839 1.00 88.75 101 PRO A CA 1
ATOM 820 C C . PRO A 1 101 ? 2.717 0.030 -17.332 1.00 88.75 101 PRO A C 1
ATOM 822 O O . PRO A 1 101 ? 2.817 -1.175 -17.100 1.00 88.75 101 PRO A O 1
ATOM 825 N N . TRP A 1 102 ? 1.571 0.702 -17.192 1.00 90.19 102 TRP A N 1
ATOM 826 C CA . TRP A 1 102 ? 0.345 0.097 -16.652 1.00 90.19 102 TRP A CA 1
ATOM 827 C C . TRP A 1 102 ? -0.091 -1.168 -17.412 1.00 90.19 102 TRP A C 1
ATOM 829 O O . TRP A 1 102 ? -0.560 -2.125 -16.805 1.00 90.19 102 TRP A O 1
ATOM 839 N N . ASP A 1 103 ? 0.102 -1.192 -18.731 1.00 85.44 103 ASP A N 1
ATOM 840 C CA . ASP A 1 103 ? -0.218 -2.306 -19.631 1.00 85.44 103 ASP A CA 1
ATOM 841 C C . ASP A 1 103 ? 0.763 -3.487 -19.527 1.00 85.44 103 ASP A C 1
ATOM 843 O O . ASP A 1 103 ? 0.486 -4.571 -20.036 1.00 85.44 103 ASP A O 1
ATOM 847 N N . LYS A 1 104 ? 1.896 -3.317 -18.832 1.00 79.94 104 LYS A N 1
ATOM 848 C CA . LYS A 1 104 ? 2.912 -4.362 -18.634 1.00 79.94 104 LYS A CA 1
ATOM 849 C C . LYS A 1 104 ? 2.826 -5.071 -17.284 1.00 79.94 104 LYS A C 1
ATOM 851 O O . LYS A 1 104 ? 3.696 -5.892 -16.988 1.00 79.94 104 LYS A O 1
ATOM 856 N N . ALA A 1 105 ? 1.779 -4.836 -16.494 1.00 69.81 105 ALA A N 1
ATOM 857 C CA . ALA A 1 105 ? 1.571 -5.491 -15.197 1.00 69.81 105 ALA A CA 1
ATOM 858 C C . ALA A 1 105 ? 1.636 -7.030 -15.276 1.00 69.81 105 ALA A C 1
ATOM 860 O O . ALA A 1 105 ? 2.214 -7.683 -14.407 1.00 69.81 105 ALA A O 1
ATOM 861 N N . SER A 1 106 ? 1.091 -7.594 -16.358 1.00 69.19 106 SER A N 1
ATOM 862 C CA . SER A 1 106 ? 1.018 -9.036 -16.627 1.00 69.19 106 SER A CA 1
ATOM 863 C C . SER A 1 106 ? 2.362 -9.678 -16.978 1.00 69.19 106 SER A C 1
ATOM 865 O O . SER A 1 106 ? 2.502 -10.895 -16.886 1.00 69.19 106 SER A O 1
ATOM 867 N N . SER A 1 107 ? 3.362 -8.878 -17.360 1.00 69.94 107 SER A N 1
ATOM 868 C CA . SER A 1 107 ? 4.696 -9.376 -17.715 1.00 69.94 107 SER A CA 1
ATOM 869 C C . SER A 1 107 ? 5.547 -9.751 -16.499 1.00 69.94 107 SER A C 1
ATOM 871 O O . SER A 1 107 ? 6.569 -10.421 -16.645 1.00 69.94 107 SER A O 1
ATOM 873 N N . VAL A 1 108 ? 5.130 -9.348 -15.293 1.00 75.06 108 VAL A N 1
ATOM 874 C CA . VAL A 1 108 ? 5.812 -9.712 -14.051 1.00 75.06 108 VAL A CA 1
ATOM 875 C C . VAL A 1 108 ? 5.098 -10.900 -13.402 1.00 75.06 108 VAL A C 1
ATOM 877 O O . VAL A 1 108 ? 3.873 -10.853 -13.241 1.00 75.06 108 VAL A O 1
ATOM 880 N N . PRO A 1 109 ? 5.829 -11.954 -12.985 1.00 73.69 109 PRO A N 1
ATOM 881 C CA . PRO A 1 109 ? 5.233 -13.114 -12.335 1.00 73.69 109 PRO A CA 1
ATOM 882 C C . PRO A 1 109 ? 4.294 -12.726 -11.187 1.00 73.69 109 PRO A C 1
ATOM 884 O O . PRO A 1 109 ? 4.681 -12.011 -10.261 1.00 73.69 109 PRO A O 1
ATOM 887 N N . GLY A 1 110 ? 3.053 -13.209 -11.257 1.00 73.12 110 GLY A N 1
ATOM 888 C CA . GLY A 1 110 ? 2.013 -12.936 -10.267 1.00 73.12 110 GLY A CA 1
ATOM 889 C C . GLY A 1 110 ? 1.125 -11.722 -10.552 1.00 73.12 110 GLY A C 1
ATOM 890 O O . GLY A 1 110 ? 0.202 -11.516 -9.770 1.00 73.12 110 GLY A O 1
ATOM 891 N N . GLY A 1 111 ? 1.368 -10.943 -11.618 1.00 77.25 111 GLY A N 1
ATOM 892 C CA . GLY A 1 111 ? 0.413 -9.997 -12.230 1.00 77.25 111 GLY A CA 1
ATOM 893 C C . GLY A 1 111 ? -0.009 -8.765 -11.413 1.00 77.25 111 GLY A C 1
ATOM 894 O O . GLY A 1 111 ? -0.755 -7.934 -11.913 1.00 77.25 111 GLY A O 1
ATOM 895 N N . GLN A 1 112 ? 0.463 -8.611 -10.172 1.00 83.88 112 GLN A N 1
ATOM 896 C CA . GLN A 1 112 ? -0.062 -7.638 -9.196 1.00 83.88 112 GLN A CA 1
ATOM 897 C C . GLN A 1 112 ? 0.961 -6.546 -8.814 1.00 83.88 112 GLN A C 1
ATOM 899 O O . GLN A 1 112 ? 0.964 -6.021 -7.698 1.00 83.88 112 GLN A O 1
ATOM 904 N N . VAL A 1 113 ? 1.878 -6.199 -9.724 1.00 89.25 113 VAL A N 1
ATOM 905 C CA . VAL A 1 113 ? 2.983 -5.263 -9.424 1.00 89.25 113 VAL A CA 1
ATOM 906 C C . VAL A 1 113 ? 2.539 -3.839 -9.130 1.00 89.25 113 VAL A C 1
ATOM 908 O O . VAL A 1 113 ? 3.202 -3.147 -8.364 1.00 89.25 113 VAL A O 1
ATOM 911 N N . HIS A 1 114 ? 1.418 -3.418 -9.707 1.00 94.00 114 HIS A N 1
ATOM 912 C CA . HIS A 1 114 ? 0.867 -2.086 -9.496 1.00 94.00 114 HIS A CA 1
ATOM 913 C C . HIS A 1 114 ? -0.146 -2.026 -8.363 1.00 94.00 114 HIS A C 1
ATOM 915 O O . HIS A 1 114 ? -0.326 -0.963 -7.785 1.00 94.00 114 HIS A O 1
ATOM 921 N N . HIS A 1 115 ? -0.811 -3.135 -8.047 1.00 94.31 115 HIS A N 1
ATOM 922 C CA . HIS A 1 115 ? -1.968 -3.146 -7.158 1.00 94.31 115 HIS A CA 1
ATOM 923 C C . HIS A 1 115 ? -1.544 -3.440 -5.726 1.00 94.31 115 HIS A C 1
ATOM 925 O O . HIS A 1 115 ? -0.960 -4.489 -5.454 1.00 94.31 115 HIS A O 1
ATOM 931 N N . TYR A 1 116 ? -1.834 -2.532 -4.806 1.00 96.50 116 TYR A N 1
ATOM 932 C CA . TYR A 1 116 ? -1.554 -2.676 -3.383 1.00 96.50 116 TYR A CA 1
ATOM 933 C C . TYR A 1 116 ? -2.878 -2.787 -2.644 1.00 96.50 116 TYR A C 1
ATOM 935 O O . TYR A 1 116 ? -3.768 -1.958 -2.841 1.00 96.50 116 TYR A O 1
ATOM 943 N N . VAL A 1 117 ? -3.001 -3.823 -1.818 1.00 97.56 117 VAL A N 1
ATOM 944 C CA . VAL A 1 117 ? -4.132 -3.990 -0.909 1.00 97.56 117 VAL A CA 1
ATOM 945 C C . VAL A 1 117 ? -3.597 -4.229 0.490 1.00 97.56 117 VAL A C 1
ATOM 947 O O . VAL A 1 117 ? -2.777 -5.130 0.689 1.00 97.56 117 VAL A O 1
ATOM 950 N N . PHE A 1 118 ? -4.067 -3.425 1.436 1.00 97.38 118 PHE A N 1
ATOM 951 C CA . PHE A 1 118 ? -3.650 -3.470 2.827 1.00 97.38 118 PHE A CA 1
ATOM 952 C C . PHE A 1 118 ? -4.840 -3.706 3.745 1.00 97.38 118 PHE A C 1
ATOM 954 O O . PHE A 1 118 ? -5.822 -2.983 3.630 1.00 97.38 118 PHE A O 1
ATOM 961 N N . ASP A 1 119 ? -4.744 -4.655 4.671 1.00 96.44 119 ASP A N 1
ATOM 962 C CA . ASP A 1 119 ? -5.650 -4.728 5.818 1.00 96.44 119 ASP A CA 1
ATOM 963 C C . ASP A 1 119 ? -5.332 -3.560 6.757 1.00 96.44 119 ASP A C 1
ATOM 965 O O . ASP A 1 119 ? -4.252 -3.487 7.344 1.00 96.44 119 ASP A O 1
ATOM 969 N N . ILE A 1 120 ? -6.252 -2.606 6.858 1.00 96.31 120 ILE A N 1
ATOM 970 C CA . ILE A 1 120 ? -6.083 -1.406 7.680 1.00 96.31 120 ILE A CA 1
ATOM 971 C C . ILE A 1 120 ? -7.026 -1.393 8.877 1.00 96.31 120 ILE A C 1
ATOM 973 O O . ILE A 1 120 ? -7.074 -0.388 9.586 1.00 96.31 120 ILE A O 1
ATOM 977 N N . LYS A 1 121 ? -7.768 -2.479 9.132 1.00 94.25 121 LYS A N 1
ATOM 978 C CA . LYS A 1 121 ? -8.789 -2.513 10.183 1.00 94.25 121 LYS A CA 1
ATOM 979 C C . LYS A 1 121 ? -8.219 -2.105 11.540 1.00 94.25 121 LYS A C 1
ATOM 981 O O . LYS A 1 121 ? -8.786 -1.258 12.225 1.00 94.25 121 LYS A O 1
ATOM 986 N N . THR A 1 122 ? -7.056 -2.650 11.896 1.00 90.31 122 THR A N 1
ATOM 987 C CA . THR A 1 122 ? -6.371 -2.373 13.172 1.00 90.31 122 THR A CA 1
ATOM 988 C C . THR A 1 122 ? -5.733 -0.978 13.245 1.00 90.31 122 THR A C 1
ATOM 990 O O . THR A 1 122 ? -5.101 -0.648 14.247 1.00 90.31 122 THR A O 1
ATOM 993 N N . LEU A 1 123 ? -5.796 -0.188 12.167 1.00 92.75 123 LEU A N 1
ATOM 994 C CA . LEU A 1 123 ? -5.236 1.165 12.083 1.00 92.75 123 LEU A CA 1
ATOM 995 C C . LEU A 1 123 ? -6.311 2.255 12.211 1.00 92.75 123 LEU A C 1
ATOM 997 O O . LEU A 1 123 ? -5.978 3.440 12.318 1.00 92.75 123 LEU A O 1
ATOM 1001 N N . LEU A 1 124 ? -7.589 1.871 12.191 1.00 92.31 124 LEU A N 1
ATOM 1002 C CA . LEU A 1 124 ? -8.711 2.791 12.320 1.00 92.31 124 LEU A CA 1
ATOM 1003 C C . LEU A 1 124 ? -8.980 3.155 13.783 1.00 92.31 124 LEU A C 1
ATOM 1005 O O . LEU A 1 124 ? -8.787 2.355 14.696 1.00 92.31 124 LEU A O 1
ATOM 1009 N N . LYS A 1 125 ? -9.464 4.377 13.9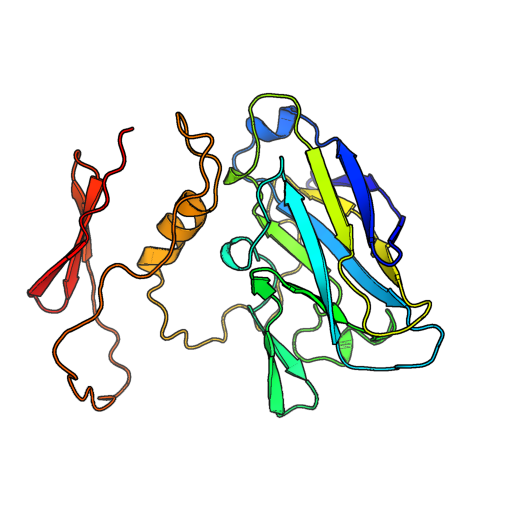80 1.00 91.19 125 LYS A N 1
ATOM 1010 C CA . LYS A 1 125 ? -9.957 4.934 15.241 1.00 91.19 125 LYS A CA 1
ATOM 1011 C C . LYS A 1 125 ? -11.467 5.092 15.179 1.00 91.19 125 LYS A C 1
ATOM 1013 O O . LYS A 1 125 ? -12.037 5.094 14.095 1.00 91.19 125 LYS A O 1
ATOM 1018 N N . GLU A 1 126 ? -12.091 5.319 16.326 1.00 89.50 126 GLU A N 1
ATOM 1019 C CA . GLU A 1 126 ? -13.523 5.618 16.398 1.00 89.50 126 GLU A CA 1
ATOM 1020 C C . GLU A 1 126 ? -13.903 6.898 15.636 1.00 89.50 126 GLU A C 1
ATOM 1022 O O . GLU A 1 126 ? -14.987 6.977 15.069 1.00 89.50 126 GLU A O 1
ATOM 1027 N N . SER A 1 127 ? -13.008 7.892 15.581 1.00 92.19 127 SER A N 1
ATOM 1028 C CA . SER A 1 127 ? -13.263 9.141 14.861 1.00 92.19 127 SER A CA 1
ATOM 1029 C C . SER A 1 127 ? -12.011 9.773 14.252 1.00 92.19 127 SER A C 1
ATOM 1031 O O . SER A 1 127 ? -10.886 9.550 14.718 1.00 92.19 127 SER A O 1
ATOM 1033 N N . GLY A 1 128 ? -12.220 10.592 13.217 1.00 91.81 128 GLY A N 1
ATOM 1034 C CA . GLY A 1 128 ? -11.181 11.406 12.586 1.00 91.81 128 GLY A CA 1
ATOM 1035 C C . GLY A 1 128 ? -10.182 10.602 11.758 1.00 91.81 128 GLY A C 1
ATOM 1036 O O . GLY A 1 128 ? -8.991 10.925 11.762 1.00 91.81 128 GLY A O 1
ATOM 1037 N N . ASN A 1 129 ? -10.643 9.548 11.077 1.00 95.44 129 ASN A N 1
ATOM 1038 C CA . ASN A 1 129 ? -9.762 8.667 10.322 1.00 95.44 129 ASN A CA 1
ATOM 1039 C C . ASN A 1 129 ? -9.157 9.335 9.081 1.00 95.44 129 ASN A C 1
ATOM 1041 O O . ASN A 1 129 ? -9.852 9.909 8.243 1.00 95.44 129 ASN A O 1
ATOM 1045 N N . GLN A 1 130 ? -7.843 9.198 8.917 1.00 97.25 130 GLN A N 1
ATOM 1046 C CA . GLN A 1 130 ? -7.093 9.813 7.825 1.00 97.25 130 GLN A CA 1
ATOM 1047 C C . GLN A 1 130 ? -6.149 8.823 7.155 1.00 97.25 130 GLN A C 1
ATOM 1049 O O . GLN A 1 130 ? -5.459 8.048 7.814 1.00 97.25 130 GLN A O 1
ATOM 1054 N N . LEU A 1 131 ? -6.072 8.910 5.834 1.00 97.94 131 LEU A N 1
ATOM 1055 C CA . LEU A 1 131 ? -5.087 8.249 4.992 1.00 97.94 131 LEU A CA 1
ATOM 1056 C C . LEU A 1 131 ? -4.084 9.289 4.515 1.00 97.94 131 LEU A C 1
ATOM 1058 O O . LEU A 1 131 ? -4.483 10.278 3.911 1.00 97.94 131 LEU A O 1
ATOM 1062 N N . ARG A 1 132 ? -2.791 9.063 4.726 1.00 97.50 132 ARG A N 1
ATOM 1063 C CA . ARG A 1 132 ? -1.740 9.927 4.186 1.00 97.50 132 ARG A CA 1
ATOM 1064 C C . ARG A 1 132 ? -0.797 9.140 3.294 1.00 97.50 132 ARG A C 1
ATOM 1066 O O . ARG A 1 132 ? -0.249 8.124 3.714 1.00 97.50 132 ARG A O 1
ATOM 1073 N N . PHE A 1 133 ? -0.568 9.662 2.099 1.00 97.62 133 PHE A N 1
ATOM 1074 C CA . PHE A 1 133 ? 0.526 9.256 1.229 1.00 97.62 133 PHE A CA 1
ATOM 1075 C C . PHE A 1 133 ? 1.633 10.297 1.317 1.00 97.62 133 PHE A C 1
ATOM 1077 O O . PHE A 1 133 ? 1.347 11.492 1.314 1.00 97.62 133 PHE A O 1
ATOM 1084 N N . SER A 1 134 ? 2.875 9.841 1.401 1.00 95.19 134 SER A N 1
ATOM 1085 C CA . SER A 1 134 ? 4.054 10.699 1.455 1.00 95.19 134 SER A CA 1
ATOM 1086 C C . SER A 1 134 ? 5.129 10.155 0.526 1.00 95.19 134 SER A C 1
ATOM 1088 O O . SER A 1 134 ? 5.323 8.941 0.428 1.00 95.19 134 SER A O 1
ATOM 1090 N N . SER A 1 135 ? 5.802 11.051 -0.184 1.00 93.00 135 SER A N 1
ATOM 1091 C CA . SER A 1 135 ? 6.897 10.716 -1.083 1.00 93.00 135 SER A CA 1
ATOM 1092 C C . SER A 1 135 ? 8.215 11.168 -0.476 1.00 93.00 135 SER A C 1
ATOM 1094 O O . SER A 1 135 ? 8.518 12.353 -0.447 1.00 93.00 135 SER A O 1
ATOM 1096 N N . VAL A 1 136 ? 9.046 10.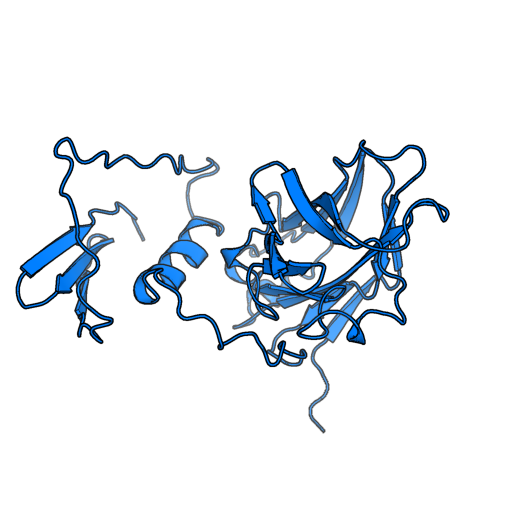222 -0.050 1.00 86.69 136 VAL A N 1
ATOM 1097 C CA . VAL A 1 136 ? 10.449 10.488 0.337 1.00 86.69 136 VAL A CA 1
ATOM 1098 C C . VAL A 1 136 ? 11.416 10.159 -0.799 1.00 86.69 136 VAL A C 1
ATOM 1100 O O . VAL A 1 136 ? 12.620 9.995 -0.611 1.00 86.69 136 VAL A O 1
ATOM 1103 N N . PHE A 1 137 ? 10.875 10.013 -2.004 1.00 79.12 137 PHE A N 1
ATOM 1104 C CA . PHE A 1 137 ? 11.624 9.642 -3.182 1.00 79.12 137 PHE A CA 1
ATOM 1105 C C . PHE A 1 137 ? 12.437 10.825 -3.719 1.00 79.12 137 PHE A C 1
ATOM 1107 O O . PHE A 1 137 ? 11.898 11.890 -4.005 1.00 79.12 137 PHE A O 1
ATOM 1114 N N . HIS A 1 138 ? 13.740 10.615 -3.914 1.00 76.38 138 HIS A N 1
ATOM 1115 C CA . HIS A 1 138 ? 14.657 11.638 -4.431 1.00 76.38 138 HIS A CA 1
ATOM 1116 C C . HIS A 1 138 ? 15.678 11.085 -5.443 1.00 76.38 138 HIS A C 1
ATOM 1118 O O . HIS A 1 138 ? 16.640 11.763 -5.802 1.00 76.38 138 HIS A O 1
ATOM 1124 N N . SER A 1 139 ? 15.520 9.833 -5.885 1.00 74.69 139 SER A N 1
ATOM 1125 C CA . SER A 1 139 ? 16.548 9.123 -6.662 1.00 74.69 139 SER A CA 1
ATOM 1126 C C . SER A 1 139 ? 16.549 9.488 -8.149 1.00 74.69 139 SER A C 1
ATOM 1128 O O . SER A 1 139 ? 17.566 9.329 -8.820 1.00 74.69 139 SER A O 1
ATOM 1130 N N . VAL A 1 140 ? 15.423 9.971 -8.686 1.00 81.44 140 VAL A N 1
ATOM 1131 C CA . VAL A 1 140 ? 15.301 10.383 -10.091 1.00 81.44 140 VAL A CA 1
ATOM 1132 C C . VAL A 1 140 ? 14.666 11.760 -10.139 1.00 81.44 140 VAL A C 1
ATOM 1134 O O . VAL A 1 140 ? 13.529 11.948 -9.716 1.00 81.44 140 VAL A O 1
ATOM 1137 N N . LYS A 1 141 ? 15.411 12.723 -10.684 1.00 81.38 141 LYS A N 1
ATOM 1138 C CA . LYS A 1 141 ? 14.939 14.096 -10.874 1.00 81.38 141 LYS A CA 1
ATOM 1139 C C . LYS A 1 141 ? 13.635 14.107 -11.686 1.00 81.38 141 LYS A C 1
ATOM 1141 O O . LYS A 1 141 ? 13.574 13.408 -12.694 1.00 81.38 141 LYS A O 1
ATOM 1146 N N . ASP A 1 142 ? 12.649 14.897 -11.275 1.00 84.31 142 ASP A N 1
ATOM 1147 C CA . ASP A 1 142 ? 11.359 15.087 -11.968 1.00 84.31 142 ASP A CA 1
ATOM 1148 C C . ASP A 1 142 ? 10.448 13.845 -12.033 1.00 84.31 142 ASP A C 1
ATOM 1150 O O . ASP A 1 142 ? 9.415 13.879 -12.696 1.00 84.31 142 ASP A O 1
ATOM 1154 N N . ALA A 1 143 ? 10.809 12.742 -11.369 1.00 89.31 143 ALA A N 1
ATOM 1155 C CA . ALA A 1 143 ? 9.934 11.581 -11.280 1.00 89.31 143 ALA A CA 1
ATOM 1156 C C . ALA A 1 143 ? 8.978 11.706 -10.085 1.00 89.31 143 ALA A C 1
ATOM 1158 O O . ALA A 1 143 ? 9.333 12.248 -9.037 1.00 89.31 143 ALA A O 1
ATOM 1159 N N . PHE A 1 144 ? 7.770 11.180 -10.255 1.00 93.88 144 PHE A N 1
ATOM 1160 C CA . PHE A 1 144 ? 6.691 11.253 -9.272 1.00 93.88 144 PHE A CA 1
ATOM 1161 C C . PHE A 1 144 ? 5.918 9.936 -9.220 1.00 93.88 144 PHE A C 1
ATOM 1163 O O . PHE A 1 144 ? 5.956 9.130 -10.157 1.00 93.88 144 PHE A O 1
ATOM 1170 N N . PHE A 1 145 ? 5.219 9.696 -8.115 1.00 95.81 145 PHE A N 1
ATOM 1171 C CA . PHE A 1 145 ? 4.307 8.564 -8.020 1.00 95.81 145 PHE A CA 1
ATOM 1172 C C . PHE A 1 145 ? 2.968 8.922 -8.655 1.00 95.81 145 PHE A C 1
ATOM 1174 O O . PHE A 1 145 ? 2.393 9.954 -8.332 1.00 95.81 145 PHE A O 1
ATOM 1181 N N . VAL A 1 146 ? 2.451 8.044 -9.510 1.00 96.69 146 VAL A N 1
ATOM 1182 C CA . VAL A 1 146 ? 1.071 8.100 -10.005 1.00 96.69 146 VAL A CA 1
ATOM 1183 C C . VAL A 1 146 ? 0.271 7.072 -9.226 1.00 96.69 146 VAL A C 1
ATOM 1185 O O . VAL A 1 146 ? 0.569 5.876 -9.309 1.00 96.69 146 VAL A O 1
ATOM 1188 N N . ILE A 1 147 ? -0.734 7.528 -8.485 1.00 97.62 147 ILE A N 1
ATOM 1189 C CA . ILE A 1 147 ? -1.579 6.700 -7.625 1.00 97.62 147 ILE A CA 1
ATOM 1190 C C . ILE A 1 147 ? -3.023 6.786 -8.118 1.00 97.62 147 ILE A C 1
ATOM 1192 O O . ILE A 1 147 ? -3.587 7.870 -8.248 1.00 97.62 147 ILE A O 1
ATOM 1196 N N . LYS A 1 148 ? -3.622 5.626 -8.385 1.00 96.75 148 LYS A N 1
ATOM 1197 C CA . LYS A 1 148 ? -4.956 5.472 -8.972 1.00 96.75 148 LYS A CA 1
ATOM 1198 C C . LYS A 1 148 ? -5.872 4.639 -8.093 1.00 96.75 148 LYS A C 1
ATOM 1200 O O . LYS A 1 148 ? -5.406 3.768 -7.360 1.00 96.75 148 LYS A O 1
ATOM 1205 N N . ASP A 1 149 ? -7.169 4.878 -8.249 1.00 96.12 149 ASP A N 1
ATOM 1206 C CA . ASP A 1 149 ? -8.256 4.057 -7.716 1.00 96.12 149 ASP A CA 1
ATOM 1207 C C . ASP A 1 149 ? -8.110 3.778 -6.216 1.00 96.12 149 ASP A C 1
ATOM 1209 O O . ASP A 1 149 ? -8.151 2.631 -5.775 1.00 96.12 149 ASP A O 1
ATOM 1213 N N . ILE A 1 150 ? -7.912 4.841 -5.432 1.00 97.81 150 ILE A N 1
ATOM 1214 C CA . ILE A 1 150 ? -7.808 4.757 -3.976 1.00 97.81 150 ILE A CA 1
ATOM 1215 C C . ILE A 1 150 ? -9.196 4.441 -3.426 1.00 97.81 150 ILE A C 1
ATOM 1217 O O . ILE A 1 150 ? -10.106 5.271 -3.504 1.00 97.81 150 ILE A O 1
ATOM 1221 N N . GLN A 1 151 ? -9.352 3.242 -2.880 1.00 97.44 151 GLN A N 1
ATOM 1222 C CA . GLN A 1 151 ? -10.616 2.664 -2.443 1.00 97.44 151 GLN A CA 1
ATOM 1223 C C . GLN A 1 151 ? -10.500 2.082 -1.035 1.00 97.44 151 GLN A C 1
ATOM 1225 O O . GLN A 1 151 ? -9.453 1.550 -0.661 1.00 97.44 151 GLN A O 1
ATOM 1230 N N . ILE A 1 152 ? -11.601 2.140 -0.287 1.00 97.25 152 ILE A N 1
ATOM 1231 C CA . ILE A 1 152 ? -11.803 1.352 0.932 1.00 97.25 152 ILE A CA 1
ATOM 1232 C C . ILE A 1 152 ? -12.805 0.247 0.628 1.00 97.25 152 ILE A C 1
ATOM 1234 O O . ILE A 1 152 ? -13.842 0.517 0.021 1.00 97.25 152 ILE A O 1
ATOM 1238 N N . LEU A 1 153 ? -12.474 -0.975 1.032 1.00 96.44 153 LEU A N 1
ATOM 1239 C CA . LEU A 1 153 ? -13.305 -2.168 0.897 1.00 96.44 153 LEU A CA 1
ATOM 1240 C C . LEU A 1 153 ? -13.629 -2.702 2.293 1.00 96.44 153 LEU A C 1
ATOM 1242 O O . LEU A 1 153 ? -12.760 -2.687 3.162 1.00 96.44 153 LEU A O 1
ATOM 1246 N N . GLU A 1 154 ? -14.843 -3.201 2.499 1.00 94.81 154 GLU A N 1
ATOM 1247 C CA . GLU A 1 154 ? -15.266 -3.830 3.767 1.00 94.81 154 GLU A CA 1
ATOM 1248 C C . GLU A 1 154 ? -15.183 -5.367 3.722 1.00 94.81 154 GLU A C 1
ATOM 1250 O O . GLU A 1 154 ? -15.530 -6.055 4.679 1.00 94.81 154 GLU A O 1
ATOM 1255 N N . ASP A 1 155 ? -14.722 -5.916 2.598 1.00 91.88 155 ASP A N 1
ATOM 1256 C CA . ASP A 1 155 ? -14.613 -7.346 2.341 1.00 91.88 155 ASP A CA 1
ATOM 1257 C C . ASP A 1 155 ? -13.387 -7.67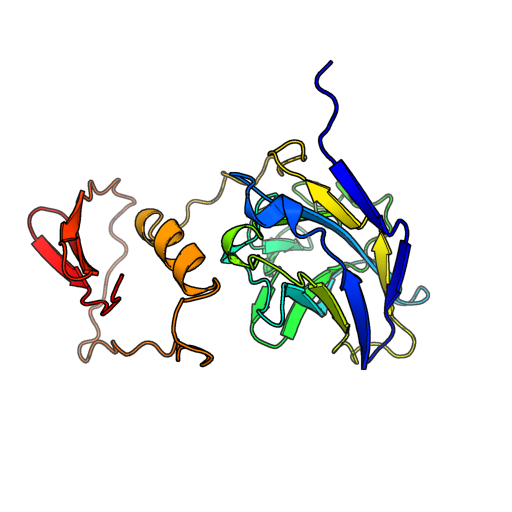0 1.465 1.00 91.88 155 ASP A C 1
ATOM 1259 O O . ASP A 1 155 ? -12.643 -6.794 1.009 1.00 91.88 155 ASP A O 1
ATOM 1263 N N . GLU A 1 156 ? -13.164 -8.962 1.224 1.00 92.00 156 GLU A N 1
ATOM 1264 C CA . GLU A 1 156 ? -12.083 -9.447 0.366 1.00 92.00 156 GLU A CA 1
ATOM 1265 C C . GLU A 1 156 ? -12.423 -9.411 -1.140 1.00 92.00 156 GLU A C 1
ATOM 1267 O O . GLU A 1 156 ? -11.961 -10.268 -1.895 1.00 92.00 156 GLU A O 1
ATOM 1272 N N . SER A 1 157 ? -13.206 -8.438 -1.632 1.00 89.38 157 SER A N 1
ATOM 1273 C CA . SER A 1 157 ? -13.588 -8.338 -3.056 1.00 89.38 157 SER A CA 1
ATOM 1274 C C . SER A 1 157 ? -12.448 -7.897 -3.999 1.00 89.38 157 SER A C 1
ATOM 1276 O O . SER A 1 157 ? -12.668 -7.170 -4.975 1.00 89.38 157 SER A O 1
ATOM 1278 N N . PHE A 1 158 ? -11.204 -8.280 -3.721 1.00 91.56 158 PHE A N 1
ATOM 1279 C CA . PHE A 1 158 ? -10.022 -7.910 -4.494 1.00 91.56 158 PHE A CA 1
ATOM 1280 C C . PHE A 1 158 ? -9.275 -9.134 -5.021 1.00 91.56 158 PHE A C 1
ATOM 1282 O O . PHE A 1 158 ? 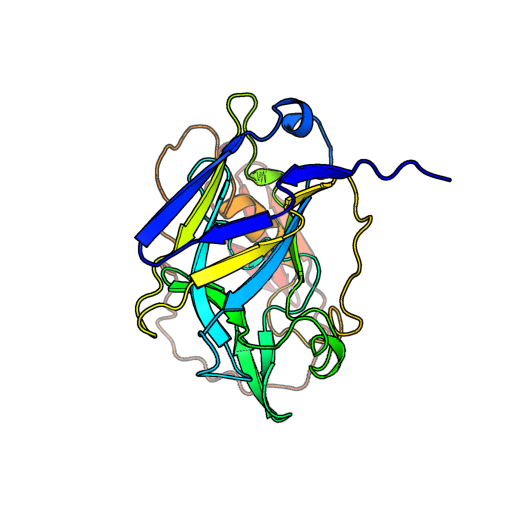-9.274 -10.212 -4.432 1.00 91.56 158 PHE A O 1
ATOM 1289 N N . GLU A 1 159 ? -8.599 -8.953 -6.152 1.00 89.88 159 GLU A N 1
ATOM 1290 C CA . GLU A 1 159 ? -7.804 -10.013 -6.755 1.00 89.88 159 GLU A CA 1
ATOM 1291 C C . GLU A 1 159 ? -6.553 -10.293 -5.909 1.00 89.88 159 GLU A C 1
ATOM 1293 O O . GLU A 1 159 ? -5.755 -9.394 -5.624 1.00 89.88 159 GLU A O 1
ATOM 1298 N N . LYS A 1 160 ? -6.380 -11.556 -5.514 1.00 90.44 160 LYS A N 1
ATOM 1299 C CA . LYS A 1 160 ? -5.165 -12.055 -4.866 1.00 90.44 160 LYS A CA 1
ATOM 1300 C C . LYS A 1 160 ? -4.247 -12.641 -5.934 1.00 90.44 160 LYS A C 1
ATOM 1302 O O . LYS A 1 160 ? -4.695 -13.338 -6.841 1.00 90.44 160 LYS A O 1
ATOM 1307 N N . SER A 1 161 ? -2.948 -12.378 -5.823 1.00 86.81 161 SER A N 1
ATOM 1308 C CA . SER A 1 161 ? -1.956 -12.955 -6.725 1.00 86.81 161 SER A CA 1
ATOM 1309 C C . SER A 1 161 ? -2.036 -14.486 -6.669 1.00 86.81 161 SER A C 1
ATOM 1311 O O . SER A 1 161 ? -2.043 -15.036 -5.564 1.00 86.81 161 SER A O 1
ATOM 1313 N N . PRO A 1 162 ? -1.998 -15.202 -7.810 1.00 84.25 162 PRO A N 1
ATOM 1314 C CA . PRO A 1 162 ? -1.992 -16.672 -7.817 1.00 84.25 162 PRO A CA 1
ATOM 1315 C C . PRO A 1 162 ? -0.780 -17.249 -7.075 1.00 84.25 162 PRO A C 1
ATOM 1317 O O . PRO A 1 162 ? -0.771 -18.394 -6.641 1.00 84.25 162 PRO A O 1
ATOM 1320 N N . LEU A 1 163 ? 0.250 -16.423 -6.910 1.00 81.38 163 LEU A N 1
ATOM 1321 C CA . LEU A 1 163 ? 1.486 -16.746 -6.234 1.00 81.38 163 LEU A CA 1
ATOM 1322 C C . LEU A 1 163 ? 1.424 -16.525 -4.716 1.00 81.38 163 LEU A C 1
ATOM 1324 O O . LEU A 1 163 ? 2.379 -16.903 -4.046 1.00 81.38 163 LEU A O 1
ATOM 1328 N N . LEU A 1 164 ? 0.361 -15.936 -4.155 1.00 79.88 164 LEU A N 1
ATOM 1329 C CA . LEU A 1 164 ? 0.298 -15.512 -2.748 1.00 79.88 164 LEU A CA 1
ATOM 1330 C C . LEU A 1 164 ? 0.699 -16.618 -1.754 1.00 79.88 164 LEU A C 1
ATOM 1332 O O . LEU A 1 164 ? 1.477 -16.347 -0.846 1.00 79.88 164 LEU A O 1
ATOM 1336 N N . ASN A 1 165 ? 0.247 -17.855 -1.984 1.00 68.81 165 ASN A N 1
ATOM 1337 C CA . ASN A 1 165 ? 0.437 -18.986 -1.063 1.00 68.81 165 ASN A CA 1
ATOM 1338 C C . ASN A 1 165 ? 1.637 -19.891 -1.392 1.00 68.81 165 ASN A C 1
ATOM 1340 O O . ASN A 1 165 ? 1.921 -20.824 -0.652 1.00 68.81 165 ASN A O 1
ATOM 1344 N N . ASP A 1 166 ? 2.351 -19.642 -2.489 1.00 57.62 166 ASP A N 1
ATOM 1345 C CA . ASP A 1 166 ? 3.427 -20.528 -2.979 1.00 57.62 166 ASP A CA 1
ATOM 1346 C C . ASP A 1 166 ? 4.760 -20.348 -2.217 1.00 57.62 166 ASP A C 1
ATOM 1348 O O . ASP A 1 166 ? 5.822 -20.830 -2.621 1.00 57.62 166 ASP A O 1
ATOM 1352 N N . THR A 1 167 ? 4.762 -19.569 -1.141 1.00 53.94 167 THR A N 1
ATOM 1353 C CA . THR A 1 167 ? 5.942 -19.418 -0.299 1.00 53.94 167 THR A CA 1
ATOM 1354 C C . THR A 1 167 ? 5.980 -20.540 0.729 1.00 53.94 167 THR A C 1
ATOM 1356 O O . THR A 1 167 ? 5.143 -20.602 1.623 1.00 53.94 167 THR A O 1
ATOM 1359 N N . VAL A 1 168 ? 7.014 -21.381 0.657 1.00 45.56 168 VAL A N 1
ATOM 1360 C CA . VAL A 1 168 ? 7.529 -22.078 1.842 1.00 45.56 168 VAL A CA 1
ATOM 1361 C C . VAL A 1 168 ? 8.120 -20.991 2.735 1.00 45.56 168 VAL A C 1
ATOM 1363 O O . VAL A 1 168 ? 9.255 -20.554 2.542 1.00 45.56 168 VAL A O 1
ATOM 1366 N N . VAL A 1 169 ? 7.294 -20.457 3.627 1.00 48.84 169 VAL A N 1
ATOM 1367 C CA . VAL A 1 169 ? 7.691 -19.420 4.572 1.00 48.84 169 VAL A CA 1
ATOM 1368 C C . VAL A 1 169 ? 8.349 -20.127 5.756 1.00 48.84 169 VAL A C 1
ATOM 1370 O O . VAL A 1 169 ? 7.724 -20.939 6.430 1.00 48.84 169 VAL A O 1
ATOM 1373 N N . SER A 1 170 ? 9.631 -19.855 5.997 1.00 44.19 170 SER A N 1
ATOM 1374 C CA . SER A 1 170 ? 10.312 -20.255 7.238 1.00 44.19 170 SER A CA 1
ATOM 1375 C C . SER A 1 170 ? 9.867 -19.421 8.447 1.00 44.19 170 SER A C 1
ATOM 1377 O O . SER A 1 170 ? 10.322 -19.670 9.561 1.00 44.19 170 SER A O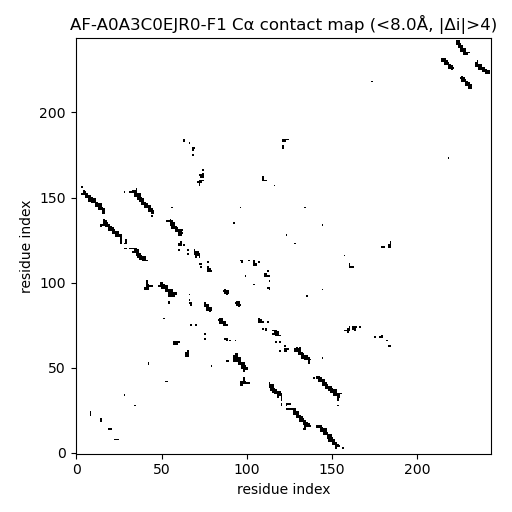 1
ATOM 1379 N N . ASP A 1 171 ? 9.007 -18.422 8.240 1.00 48.84 171 ASP A N 1
ATOM 1380 C CA . ASP A 1 171 ? 8.445 -17.600 9.306 1.00 48.84 171 ASP A CA 1
ATOM 1381 C C . ASP A 1 171 ? 7.275 -18.314 9.988 1.00 48.84 171 ASP A C 1
ATOM 1383 O O . ASP A 1 171 ? 6.389 -18.889 9.357 1.00 48.84 171 ASP A O 1
ATOM 1387 N N . SER A 1 172 ? 7.267 -18.259 11.320 1.00 45.69 172 SER A N 1
ATOM 1388 C CA . SER A 1 172 ? 6.196 -18.825 12.139 1.00 45.69 172 SER A CA 1
ATOM 1389 C C . SER A 1 172 ? 4.862 -18.131 11.835 1.00 45.69 172 SER A C 1
ATOM 1391 O O . SER A 1 172 ? 4.639 -16.987 12.242 1.00 45.69 172 SER A O 1
ATOM 1393 N N . HIS A 1 173 ? 3.968 -18.838 11.139 1.00 47.88 173 HIS A N 1
ATOM 1394 C CA . HIS A 1 173 ? 2.617 -18.371 10.814 1.00 47.88 173 HIS A CA 1
ATOM 1395 C C . HIS A 1 173 ? 1.784 -18.044 12.060 1.00 47.88 173 HIS A C 1
ATOM 1397 O O . HIS A 1 173 ? 0.987 -17.109 12.032 1.00 47.88 173 HIS A O 1
ATOM 1403 N N . GLY A 1 174 ? 1.989 -18.749 13.177 1.00 50.38 174 GLY A N 1
ATOM 1404 C CA . GLY A 1 174 ? 1.210 -18.492 14.389 1.00 50.38 174 GLY A CA 1
ATOM 1405 C C . GLY A 1 174 ? 1.522 -17.157 15.073 1.00 50.38 174 GLY A C 1
ATOM 1406 O O . GLY A 1 174 ? 0.694 -16.661 15.830 1.00 50.38 174 GLY A O 1
ATOM 1407 N N . LEU A 1 175 ? 2.655 -16.514 14.758 1.00 59.12 175 LEU A N 1
ATOM 1408 C CA . LEU A 1 175 ? 2.962 -15.166 15.253 1.00 59.12 175 LEU A CA 1
ATOM 1409 C C . LEU A 1 175 ? 2.361 -14.043 14.397 1.00 59.12 175 LEU A C 1
ATOM 1411 O O . LEU A 1 175 ? 2.334 -12.898 14.843 1.00 59.12 175 LEU A O 1
ATOM 1415 N N . HIS A 1 176 ? 1.863 -14.338 13.193 1.00 61.81 176 HIS A N 1
ATOM 1416 C CA . HIS A 1 176 ? 1.412 -13.312 12.249 1.00 61.81 176 HIS A CA 1
ATOM 1417 C C . HIS A 1 176 ? 0.265 -12.457 12.809 1.00 61.81 176 HIS A C 1
ATOM 1419 O O . HIS A 1 176 ? 0.354 -11.231 12.796 1.00 61.81 176 HIS A O 1
ATOM 1425 N N . ARG A 1 177 ? -0.751 -13.083 13.423 1.00 59.38 177 ARG A N 1
ATOM 1426 C CA . ARG A 1 177 ? -1.863 -12.362 14.071 1.00 59.38 177 ARG A CA 1
ATOM 1427 C C . ARG A 1 177 ? -1.373 -11.392 15.152 1.00 59.38 177 ARG A C 1
ATOM 1429 O O . ARG A 1 177 ? -1.877 -10.279 15.257 1.00 59.38 177 ARG A O 1
ATOM 1436 N N . TYR A 1 178 ? -0.382 -11.793 15.947 1.00 61.78 178 TYR A N 1
ATOM 1437 C CA . TYR A 1 178 ? 0.169 -10.943 17.004 1.00 61.78 178 TYR A CA 1
ATOM 1438 C C . TYR A 1 178 ? 1.004 -9.792 16.439 1.00 61.78 178 TYR A C 1
ATOM 1440 O O . TYR A 1 178 ? 0.915 -8.683 16.955 1.00 61.78 178 TYR A O 1
ATOM 1448 N N . ARG A 1 179 ? 1.751 -10.011 15.347 1.00 66.62 179 ARG A N 1
ATOM 1449 C CA . ARG A 1 179 ? 2.456 -8.929 14.636 1.00 66.62 179 ARG A CA 1
ATOM 1450 C C . ARG A 1 179 ? 1.480 -7.911 14.058 1.00 66.62 179 ARG A C 1
ATOM 1452 O O . ARG A 1 179 ? 1.694 -6.718 14.231 1.00 66.62 179 ARG A O 1
ATOM 1459 N N . GLN A 1 180 ? 0.381 -8.367 13.456 1.00 64.00 180 GLN A N 1
ATOM 1460 C CA . GLN A 1 180 ? -0.661 -7.475 12.947 1.00 64.00 180 GLN A CA 1
ATOM 1461 C C . GLN A 1 180 ? -1.277 -6.607 14.050 1.00 64.00 180 GLN A C 1
ATOM 1463 O O . GLN A 1 180 ? -1.498 -5.417 13.827 1.00 64.00 180 GLN A O 1
ATOM 1468 N N . LEU A 1 181 ? -1.528 -7.171 15.234 1.00 63.62 181 LEU A N 1
ATOM 1469 C CA . LEU A 1 181 ? -2.008 -6.398 16.382 1.00 63.62 181 LEU A CA 1
ATOM 1470 C C . LEU A 1 181 ? -0.931 -5.434 16.904 1.00 63.62 181 LEU A C 1
ATOM 1472 O O . LEU A 1 181 ? -1.226 -4.268 17.138 1.00 63.62 181 LEU A O 1
ATOM 1476 N N . ALA A 1 182 ? 0.324 -5.880 17.015 1.00 63.34 182 ALA A N 1
ATOM 1477 C CA . ALA A 1 182 ? 1.446 -5.074 17.503 1.00 63.34 182 ALA A CA 1
ATOM 1478 C C . ALA A 1 182 ? 1.733 -3.834 16.637 1.00 63.34 182 ALA A C 1
ATOM 1480 O O . ALA A 1 182 ? 2.172 -2.812 17.162 1.00 63.34 182 ALA A O 1
ATOM 1481 N N . THR A 1 183 ? 1.453 -3.893 15.334 1.00 67.38 183 THR A N 1
ATOM 1482 C CA . THR A 1 183 ? 1.624 -2.764 14.403 1.00 67.38 183 THR A CA 1
ATOM 1483 C C . THR A 1 183 ? 0.374 -1.880 14.289 1.00 67.38 183 THR A C 1
ATOM 1485 O O . THR A 1 183 ? 0.345 -0.946 13.490 1.00 67.38 183 THR A O 1
ATOM 1488 N N . GLY A 1 184 ? -0.674 -2.181 15.066 1.00 58.06 184 GLY A N 1
ATOM 1489 C CA . GLY A 1 184 ? -1.926 -1.431 15.147 1.00 58.06 184 GLY A CA 1
ATOM 1490 C C . GLY A 1 184 ? -1.919 -0.264 16.141 1.00 58.06 184 GLY A C 1
ATOM 1491 O O . GLY A 1 184 ? -0.900 0.069 16.745 1.00 58.06 184 GLY A O 1
ATOM 1492 N N . TYR A 1 185 ? -3.091 0.352 16.313 1.00 58.09 185 TYR A N 1
ATOM 1493 C CA . TYR A 1 185 ? -3.351 1.271 17.421 1.00 58.09 185 TYR A CA 1
ATOM 1494 C C . TYR A 1 185 ? -3.515 0.512 18.739 1.00 58.09 185 TYR A C 1
ATOM 1496 O O . TYR A 1 185 ? -4.294 -0.434 18.808 1.00 58.09 185 TYR A O 1
ATOM 1504 N N . HIS A 1 186 ? -2.824 0.968 19.784 1.00 52.97 186 HIS A N 1
ATOM 1505 C CA . HIS A 1 186 ? -2.909 0.404 21.133 1.00 52.97 186 HIS A CA 1
ATOM 1506 C C . HIS A 1 186 ? -3.604 1.392 22.067 1.00 52.97 186 HIS A C 1
ATOM 1508 O O . HIS A 1 186 ? -3.277 2.584 22.061 1.00 52.97 186 HIS A O 1
ATOM 1514 N N . GLU A 1 187 ? -4.553 0.919 22.875 1.00 39.91 187 GLU A N 1
ATOM 1515 C CA . GLU A 1 187 ? -5.142 1.741 23.933 1.00 39.91 187 GLU A CA 1
ATOM 1516 C C . GLU A 1 187 ? -4.065 2.124 24.963 1.00 39.91 187 GLU A C 1
ATOM 1518 O O . GLU A 1 187 ? -3.264 1.302 25.403 1.00 39.91 187 GLU A O 1
ATOM 1523 N N . GLY A 1 188 ? -4.017 3.408 25.330 1.00 40.03 188 GLY A N 1
ATOM 1524 C CA . GLY A 1 188 ? -3.196 3.902 26.440 1.00 40.03 188 GLY A CA 1
ATOM 1525 C C . GLY A 1 188 ? -1.756 4.323 26.125 1.00 40.03 188 GLY A C 1
ATOM 1526 O O . GLY A 1 188 ? -1.101 4.864 27.015 1.00 40.03 188 GLY A O 1
ATOM 1527 N N . VAL A 1 189 ? -1.243 4.157 24.898 1.00 36.88 189 VAL A N 1
ATOM 1528 C CA . VAL A 1 189 ? 0.158 4.503 24.588 1.00 36.88 189 VAL A CA 1
ATOM 1529 C C . VAL A 1 189 ? 0.291 5.242 23.247 1.00 36.88 189 VAL A C 1
ATOM 1531 O O . VAL A 1 189 ? 0.345 4.643 22.180 1.00 36.88 189 VAL A O 1
ATOM 1534 N N . ASN A 1 190 ? 0.442 6.572 23.306 1.00 36.38 190 ASN A N 1
ATOM 1535 C CA . ASN A 1 190 ? 0.926 7.422 22.200 1.00 36.38 190 ASN A CA 1
ATOM 1536 C C . ASN A 1 190 ? 2.459 7.293 22.006 1.00 36.38 190 ASN A C 1
ATOM 1538 O O . ASN A 1 190 ? 3.150 8.287 21.789 1.00 36.38 190 ASN A O 1
ATOM 1542 N N . LEU A 1 191 ? 3.027 6.091 22.138 1.00 35.00 191 LEU A N 1
ATOM 1543 C CA . LEU A 1 191 ? 4.457 5.838 21.939 1.00 35.00 191 LEU A CA 1
ATOM 1544 C C . LEU A 1 191 ? 4.674 4.677 20.973 1.00 35.00 191 LEU A C 1
ATOM 1546 O O . LEU A 1 191 ? 4.083 3.608 21.089 1.00 35.00 191 LEU A O 1
ATOM 1550 N N . LYS A 1 192 ? 5.581 4.915 20.027 1.00 36.94 192 LYS A N 1
ATOM 1551 C CA . LYS A 1 192 ? 6.135 3.907 19.129 1.00 36.94 192 LYS A CA 1
ATOM 1552 C C . LYS A 1 192 ? 6.828 2.839 19.979 1.00 36.94 192 LYS A C 1
ATOM 1554 O O . LYS A 1 192 ? 7.806 3.155 20.653 1.00 36.94 192 LYS A O 1
ATOM 1559 N N . LEU A 1 193 ? 6.319 1.609 19.953 1.00 38.69 193 LEU A N 1
ATOM 1560 C CA . LEU A 1 193 ? 6.974 0.475 20.601 1.00 38.69 193 LEU A CA 1
ATOM 1561 C C . LEU A 1 193 ? 8.345 0.255 19.950 1.00 38.69 193 LEU A C 1
ATOM 1563 O O . LEU A 1 193 ? 8.465 0.202 18.721 1.00 38.69 193 LEU A O 1
ATOM 1567 N N . ASP A 1 194 ? 9.378 0.172 20.784 1.00 39.16 194 ASP A N 1
ATOM 1568 C CA . ASP A 1 194 ? 10.699 -0.264 20.358 1.00 39.16 194 ASP A CA 1
ATOM 1569 C C . ASP A 1 194 ? 10.593 -1.738 19.946 1.00 39.16 194 ASP A C 1
ATOM 1571 O O . ASP A 1 194 ? 10.120 -2.580 20.704 1.00 39.16 194 ASP A O 1
ATOM 1575 N N . THR A 1 195 ? 10.943 -2.022 18.695 1.00 39.59 195 THR A N 1
ATOM 1576 C CA . THR A 1 195 ? 10.883 -3.366 18.096 1.00 39.59 195 THR A CA 1
ATOM 1577 C C . THR A 1 195 ? 12.273 -3.978 17.967 1.00 39.59 195 THR A C 1
ATOM 1579 O O . THR A 1 195 ? 12.451 -4.981 17.270 1.00 39.59 195 THR A O 1
ATOM 1582 N N . SER A 1 196 ? 13.279 -3.375 18.609 1.00 39.44 196 SER A N 1
ATOM 1583 C CA . SER A 1 196 ? 14.586 -3.998 18.720 1.00 39.44 196 SER A CA 1
ATOM 1584 C C . SER A 1 196 ? 14.457 -5.345 19.441 1.00 39.44 196 SER A C 1
ATOM 1586 O O . SER A 1 196 ? 13.687 -5.530 20.380 1.00 39.44 196 SER A O 1
ATOM 1588 N N . ILE A 1 197 ? 15.138 -6.351 18.895 1.00 40.38 197 ILE A N 1
ATOM 1589 C CA . ILE A 1 197 ? 15.048 -7.729 19.372 1.00 40.38 197 ILE A CA 1
ATOM 1590 C C . ILE A 1 197 ? 15.773 -7.801 20.723 1.00 40.38 197 ILE A C 1
ATOM 1592 O O . ILE A 1 197 ? 16.997 -7.916 20.753 1.00 40.38 197 ILE A O 1
ATOM 1596 N N . ASP A 1 198 ? 15.022 -7.779 21.827 1.00 36.69 198 ASP A N 1
ATOM 1597 C CA . ASP A 1 198 ? 15.554 -7.905 23.199 1.00 36.69 198 ASP A CA 1
ATOM 1598 C C . ASP A 1 198 ? 16.231 -9.262 23.470 1.00 36.69 198 ASP A C 1
ATOM 1600 O O . ASP A 1 198 ? 16.967 -9.433 24.444 1.00 36.69 198 ASP A O 1
ATOM 1604 N N . TYR A 1 199 ? 16.017 -10.250 22.599 1.00 38.44 199 TYR A N 1
ATOM 1605 C CA . TYR A 1 199 ? 16.632 -11.565 22.709 1.00 38.44 199 TYR A CA 1
ATOM 1606 C C . TYR A 1 199 ? 17.822 -11.723 21.755 1.00 38.44 199 TYR A C 1
ATOM 1608 O O . TYR A 1 199 ? 17.678 -12.115 20.596 1.00 38.44 199 TYR A O 1
ATOM 1616 N N . GLN A 1 200 ? 19.031 -11.498 22.269 1.00 36.69 200 GLN A N 1
ATOM 1617 C CA . GLN A 1 200 ? 20.254 -12.011 21.653 1.00 36.69 200 GLN A CA 1
ATOM 1618 C C . GLN A 1 200 ? 20.675 -13.298 22.365 1.00 36.69 200 GLN A C 1
ATOM 1620 O O . GLN A 1 200 ? 21.101 -13.275 23.520 1.00 36.69 200 GLN A O 1
ATOM 1625 N N . SER A 1 201 ? 20.584 -14.439 21.673 1.00 35.75 201 SER A N 1
ATOM 1626 C CA . SER A 1 201 ? 21.153 -15.690 22.182 1.00 35.75 201 SER A CA 1
ATOM 1627 C C . SER A 1 201 ? 22.660 -15.521 22.400 1.00 35.75 201 SER A C 1
ATOM 1629 O O . SER A 1 201 ? 23.420 -15.354 21.445 1.00 35.75 201 SER A O 1
ATOM 1631 N N . GLN A 1 202 ? 23.113 -15.624 23.652 1.00 42.03 202 GLN A N 1
ATOM 1632 C CA . GLN A 1 202 ? 24.540 -15.595 24.001 1.00 42.03 202 GLN A CA 1
ATOM 1633 C C . GLN A 1 202 ? 25.302 -16.850 23.533 1.00 42.03 202 GLN A C 1
ATOM 1635 O O . GLN A 1 202 ? 26.531 -16.891 23.583 1.00 42.03 202 GLN A O 1
ATOM 1640 N N . LYS A 1 203 ? 24.597 -17.879 23.040 1.00 39.62 203 LYS A N 1
ATOM 1641 C CA . LYS A 1 203 ? 25.190 -19.077 22.437 1.00 39.62 203 LYS A CA 1
ATOM 1642 C C . LYS A 1 203 ? 24.848 -19.143 20.952 1.00 39.62 203 LYS A C 1
ATOM 1644 O O . LYS A 1 203 ? 23.685 -19.282 20.575 1.00 39.62 203 LYS A O 1
ATOM 1649 N N . LYS A 1 204 ? 25.878 -19.128 20.101 1.00 39.22 204 LYS A N 1
ATOM 1650 C CA . LYS A 1 204 ? 25.760 -19.582 18.709 1.00 39.22 204 LYS A CA 1
ATOM 1651 C C . LYS A 1 204 ? 25.427 -21.075 18.719 1.00 39.22 204 LYS A C 1
ATOM 1653 O O . LYS A 1 204 ? 26.312 -21.903 18.915 1.00 39.22 204 LYS A O 1
ATOM 1658 N N . VAL A 1 205 ? 24.156 -21.415 18.536 1.00 42.75 205 VAL A N 1
ATOM 1659 C CA . VAL A 1 205 ? 23.744 -22.788 18.239 1.00 42.75 205 VAL A CA 1
ATOM 1660 C C . VAL A 1 205 ? 23.819 -22.949 16.726 1.00 42.75 205 VAL A C 1
ATOM 1662 O O . VAL A 1 205 ? 23.101 -22.274 15.991 1.00 42.75 205 VAL A O 1
ATOM 1665 N N . ASN A 1 206 ? 24.714 -23.813 16.250 1.00 36.62 206 ASN A N 1
ATOM 1666 C CA . ASN A 1 206 ? 24.716 -24.218 14.849 1.00 36.62 206 ASN A CA 1
ATOM 1667 C C . ASN A 1 206 ? 23.496 -25.110 14.621 1.00 36.62 206 ASN A C 1
ATOM 1669 O O . ASN A 1 206 ? 23.524 -26.298 14.935 1.00 36.62 206 ASN A O 1
ATOM 1673 N N . VAL A 1 207 ? 22.423 -24.531 14.090 1.00 40.91 207 VAL A N 1
ATOM 1674 C CA . VAL A 1 207 ? 21.267 -25.301 13.638 1.00 40.91 207 VAL A CA 1
ATOM 1675 C C . VAL A 1 207 ? 21.566 -25.745 12.210 1.00 40.91 207 VAL A C 1
ATOM 1677 O O . VAL A 1 207 ? 21.464 -24.966 11.264 1.00 40.91 207 VAL A O 1
ATOM 1680 N N . THR A 1 208 ? 22.010 -26.989 12.035 1.00 34.00 208 THR A N 1
ATOM 1681 C CA . THR A 1 208 ? 22.013 -27.608 10.705 1.00 34.00 208 THR A CA 1
ATOM 1682 C C . THR A 1 208 ? 20.552 -27.724 10.271 1.00 34.00 208 THR A C 1
ATOM 1684 O O . THR A 1 208 ? 19.760 -28.235 11.066 1.00 34.00 208 THR A O 1
ATOM 1687 N N . PRO A 1 209 ? 20.152 -27.267 9.069 1.00 33.56 209 PRO A N 1
ATOM 1688 C CA . PRO A 1 209 ? 18.784 -27.443 8.605 1.00 33.56 209 PRO A CA 1
ATOM 1689 C C . PRO A 1 209 ? 18.530 -28.939 8.410 1.00 33.56 209 PRO A C 1
ATOM 1691 O O . PRO A 1 209 ? 18.816 -29.521 7.364 1.00 33.56 209 PRO A O 1
ATOM 1694 N N . ALA A 1 210 ? 18.029 -29.592 9.454 1.00 37.12 210 ALA A N 1
ATOM 1695 C CA . ALA A 1 210 ? 17.411 -30.890 9.326 1.00 37.12 210 ALA A CA 1
ATOM 1696 C C . ALA A 1 210 ? 16.116 -30.657 8.542 1.00 37.12 210 ALA A C 1
ATOM 1698 O O . ALA A 1 210 ? 15.322 -29.808 8.931 1.00 37.12 210 ALA A O 1
ATOM 1699 N N . LYS A 1 211 ? 16.009 -31.344 7.397 1.00 33.91 211 LYS A N 1
ATOM 1700 C CA . LYS A 1 211 ? 14.841 -31.551 6.518 1.00 33.91 211 LYS A CA 1
ATOM 1701 C C . LYS A 1 211 ? 13.534 -30.911 6.998 1.00 33.91 211 LYS A C 1
ATOM 1703 O O . LYS A 1 211 ? 13.155 -31.103 8.139 1.00 33.91 211 LYS A O 1
ATOM 1708 N N . ALA A 1 212 ? 12.801 -30.262 6.092 1.00 36.44 212 ALA A N 1
ATOM 1709 C CA . ALA A 1 212 ? 11.451 -29.756 6.342 1.00 36.44 212 ALA A CA 1
ATOM 1710 C C . ALA A 1 212 ? 10.592 -30.791 7.096 1.00 36.44 212 ALA A C 1
ATOM 1712 O O . ALA A 1 212 ? 10.131 -31.774 6.518 1.00 36.44 212 ALA A O 1
ATOM 1713 N N . PHE A 1 213 ? 10.419 -30.577 8.398 1.00 38.53 213 PHE A N 1
ATOM 1714 C CA . PHE A 1 213 ? 9.478 -31.312 9.222 1.00 38.53 213 PHE A CA 1
ATOM 1715 C C . PHE A 1 213 ? 8.293 -30.386 9.445 1.00 38.53 213 PHE A C 1
ATOM 1717 O O . PHE A 1 213 ? 8.460 -29.254 9.900 1.00 38.53 213 PHE A O 1
ATOM 1724 N N . VAL A 1 214 ? 7.096 -30.873 9.123 1.00 40.44 214 VAL A N 1
ATOM 1725 C CA . VAL A 1 214 ? 5.858 -30.307 9.653 1.00 40.44 214 VAL A CA 1
ATOM 1726 C C . VAL A 1 214 ? 5.918 -30.540 11.161 1.00 40.44 214 VAL A C 1
ATOM 1728 O O . VAL A 1 214 ? 5.702 -31.653 11.631 1.00 40.44 214 VAL A O 1
ATOM 1731 N N . GLN A 1 215 ? 6.358 -29.529 11.906 1.00 46.00 215 GLN A N 1
ATOM 1732 C CA . GLN A 1 215 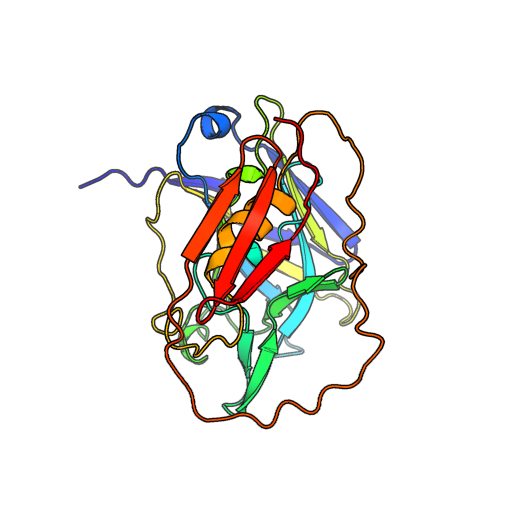? 6.368 -29.570 13.362 1.00 46.00 215 GLN A CA 1
ATOM 1733 C C . GLN A 1 215 ? 4.972 -29.191 13.846 1.00 46.00 215 GLN A C 1
ATOM 1735 O O . GLN A 1 215 ? 4.471 -28.118 13.512 1.00 46.00 215 GLN A O 1
ATOM 1740 N N . ASN A 1 216 ? 4.351 -30.075 14.622 1.00 44.19 216 ASN A N 1
ATOM 1741 C CA . ASN A 1 216 ? 3.128 -29.748 15.342 1.00 44.19 216 ASN A CA 1
ATOM 1742 C C . ASN A 1 216 ? 3.499 -28.799 16.486 1.00 44.19 216 ASN A C 1
ATOM 1744 O O . ASN A 1 216 ? 4.368 -29.122 17.298 1.00 44.19 216 ASN A O 1
ATOM 1748 N N . TYR A 1 217 ? 2.866 -27.633 16.522 1.00 45.88 217 TYR A N 1
ATOM 1749 C CA . TYR A 1 217 ? 3.014 -26.654 17.590 1.00 45.88 217 TYR A CA 1
ATOM 1750 C C . TYR A 1 217 ? 1.644 -26.340 18.186 1.00 45.88 217 TYR A C 1
ATOM 1752 O O . TYR A 1 217 ? 0.646 -26.273 17.468 1.00 45.88 217 TYR A O 1
ATOM 1760 N N . GLU A 1 218 ? 1.611 -26.118 19.494 1.00 45.06 218 GLU A N 1
ATOM 1761 C CA . GLU A 1 218 ? 0.423 -25.654 20.211 1.00 45.06 218 GLU A CA 1
ATOM 1762 C C . GLU A 1 218 ? 0.727 -24.305 20.865 1.00 45.06 218 GLU A C 1
ATOM 1764 O O . GLU A 1 218 ? 1.816 -24.097 21.410 1.00 45.06 218 GLU A O 1
ATOM 1769 N N . TYR A 1 219 ? -0.228 -23.377 20.769 1.00 48.31 219 TYR A N 1
ATOM 1770 C CA . TYR A 1 219 ? -0.145 -22.055 21.384 1.00 48.31 219 TYR A CA 1
ATOM 1771 C C . TYR A 1 219 ? -1.072 -21.985 22.591 1.00 48.31 219 TYR A C 1
ATOM 1773 O O . TYR A 1 219 ? -2.271 -22.232 22.467 1.00 48.31 219 TYR A O 1
ATOM 1781 N N . GLU A 1 220 ? -0.536 -21.552 23.726 1.00 50.66 220 GLU A N 1
ATOM 1782 C CA . GLU A 1 220 ? -1.325 -21.228 24.912 1.00 50.66 220 GLU A CA 1
ATOM 1783 C C . GLU A 1 220 ? -1.110 -19.763 25.291 1.00 50.66 220 GLU A C 1
ATOM 1785 O O . GLU A 1 220 ? 0.021 -19.328 25.520 1.00 50.66 220 GLU A O 1
ATOM 1790 N N . LEU A 1 221 ? -2.201 -18.997 25.361 1.00 48.75 221 LEU A N 1
ATOM 1791 C CA . LEU A 1 221 ? -2.210 -17.620 25.851 1.00 48.75 221 LEU A CA 1
ATOM 1792 C C . LEU A 1 221 ? -2.920 -17.589 27.203 1.00 48.75 221 LEU A C 1
ATOM 1794 O O . LEU A 1 221 ? -4.099 -17.936 27.296 1.00 48.75 221 LEU A O 1
ATOM 1798 N N . ASN A 1 222 ? -2.221 -17.168 28.254 1.00 61.59 222 ASN A N 1
ATOM 1799 C CA . ASN A 1 222 ? -2.849 -17.010 29.563 1.00 61.59 222 ASN A CA 1
ATOM 1800 C C . ASN A 1 222 ? -3.500 -15.623 29.726 1.00 61.59 222 ASN A C 1
ATOM 1802 O O . ASN A 1 222 ? -3.287 -14.704 28.936 1.00 61.59 222 ASN A O 1
ATOM 1806 N N . LYS A 1 223 ? -4.281 -15.454 30.802 1.00 54.56 223 LYS A N 1
ATOM 1807 C CA . LYS A 1 223 ? -4.974 -14.194 31.139 1.00 54.56 223 LYS A CA 1
ATOM 1808 C C . LYS A 1 223 ? -4.024 -13.023 31.447 1.00 54.56 223 LYS A C 1
ATOM 1810 O O . LYS A 1 223 ? -4.492 -11.919 31.690 1.00 54.56 223 LYS A O 1
ATOM 1815 N N . GLN A 1 224 ? -2.716 -13.267 31.482 1.00 52.53 224 GLN A N 1
ATOM 1816 C CA . GLN A 1 224 ? -1.662 -12.300 31.778 1.00 52.53 224 GLN A CA 1
ATOM 1817 C C . GLN A 1 224 ? -0.856 -11.906 30.526 1.00 52.53 224 GLN A C 1
ATOM 1819 O O . GLN A 1 224 ? 0.169 -11.244 30.657 1.00 52.53 224 GLN A O 1
ATOM 1824 N N . GLY A 1 225 ? -1.280 -12.322 29.325 1.00 50.91 225 GLY A N 1
ATOM 1825 C CA . GLY A 1 225 ? -0.622 -11.959 28.064 1.00 50.91 225 GLY A CA 1
ATOM 1826 C C . GLY A 1 225 ? 0.616 -12.795 27.716 1.00 50.91 225 GLY A C 1
ATOM 1827 O O . GLY A 1 225 ? 1.290 -12.515 26.728 1.00 50.91 225 GLY A O 1
ATOM 1828 N N . VAL A 1 226 ? 0.917 -13.849 28.482 1.00 52.09 226 VAL A N 1
ATOM 1829 C CA . VAL A 1 226 ? 2.057 -14.732 28.199 1.00 52.09 226 VAL A CA 1
ATOM 1830 C C . VAL A 1 226 ? 1.665 -15.734 27.122 1.00 52.09 226 VAL A C 1
ATOM 1832 O O . VAL A 1 226 ? 0.769 -16.554 27.339 1.00 52.09 226 VAL A O 1
ATOM 1835 N N . LEU A 1 227 ? 2.367 -15.688 25.988 1.00 48.38 227 LEU A N 1
ATOM 1836 C CA . LEU A 1 227 ? 2.244 -16.666 24.914 1.00 48.38 227 LEU A CA 1
ATOM 1837 C C . LEU A 1 227 ? 3.278 -17.776 25.127 1.00 48.38 227 LEU A C 1
ATOM 1839 O O . LEU A 1 227 ? 4.482 -17.524 25.181 1.00 48.38 227 LEU A O 1
ATOM 1843 N N . SER A 1 228 ? 2.820 -19.017 25.224 1.00 54.72 228 SER A N 1
ATOM 1844 C CA . SER A 1 228 ? 3.684 -20.198 25.240 1.00 54.72 228 SER A CA 1
ATOM 1845 C C . SER A 1 228 ? 3.531 -20.961 23.932 1.00 54.72 228 SER A C 1
ATOM 1847 O O . SER A 1 228 ? 2.416 -21.137 23.446 1.00 54.72 228 SER A O 1
ATOM 1849 N N . VAL A 1 229 ? 4.651 -21.407 23.367 1.00 54.44 229 VAL A N 1
ATOM 1850 C CA . VAL A 1 229 ? 4.694 -22.304 22.210 1.00 54.44 229 VAL A CA 1
ATOM 1851 C C . VAL A 1 229 ? 5.252 -23.632 22.680 1.00 54.44 229 VAL A C 1
ATOM 1853 O O . VAL A 1 229 ? 6.361 -23.681 23.213 1.00 54.44 229 VAL A O 1
ATOM 1856 N N . ILE A 1 230 ? 4.493 -24.704 22.491 1.00 56.12 230 ILE A N 1
ATOM 1857 C CA . ILE A 1 230 ? 4.957 -26.059 22.779 1.00 56.12 230 ILE A CA 1
ATOM 1858 C C . ILE A 1 230 ? 5.428 -26.680 21.468 1.00 56.12 230 ILE A C 1
ATOM 1860 O O . ILE A 1 230 ? 4.651 -26.796 20.523 1.00 56.12 230 ILE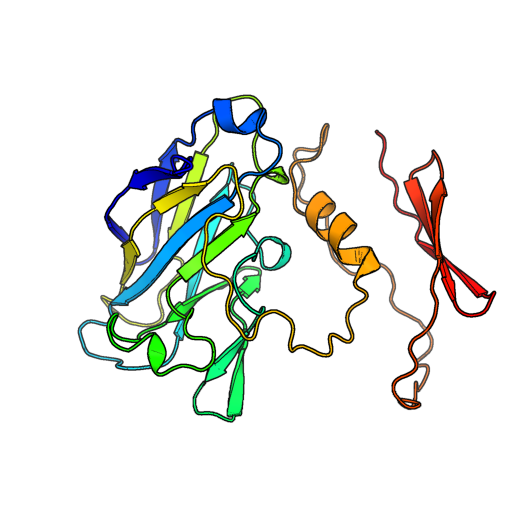 A O 1
ATOM 1864 N N . VAL A 1 231 ? 6.700 -27.074 21.409 1.00 49.03 231 VAL A N 1
ATOM 1865 C CA . VAL A 1 231 ? 7.296 -27.780 20.266 1.00 49.03 231 VAL A CA 1
ATOM 1866 C C . VAL A 1 231 ? 7.900 -29.075 20.793 1.00 49.03 231 VAL A C 1
ATOM 1868 O O . VAL A 1 231 ? 8.808 -29.033 21.613 1.00 49.03 231 VAL A O 1
ATOM 1871 N N . ASN A 1 232 ? 7.401 -30.234 20.352 1.00 53.41 232 ASN A N 1
ATOM 1872 C CA . ASN A 1 232 ? 7.887 -31.554 20.792 1.00 53.41 232 ASN A CA 1
ATOM 1873 C C . ASN A 1 232 ? 7.950 -31.726 22.330 1.00 53.41 232 ASN A C 1
ATOM 1875 O O . ASN A 1 232 ? 8.939 -32.232 22.856 1.00 53.41 232 ASN A O 1
ATOM 1879 N N . ASN A 1 233 ? 6.903 -31.304 23.051 1.00 52.38 233 ASN A N 1
ATOM 1880 C CA . ASN A 1 233 ? 6.828 -31.280 24.525 1.00 52.38 233 ASN A CA 1
ATOM 1881 C C . ASN A 1 233 ? 7.844 -30.358 25.229 1.00 52.38 233 ASN A C 1
ATOM 1883 O O . ASN A 1 233 ? 7.917 -30.362 26.458 1.00 52.38 233 ASN A O 1
ATOM 1887 N N . GLU A 1 234 ? 8.587 -29.530 24.494 1.00 42.56 234 GLU A N 1
ATOM 1888 C CA . GLU A 1 234 ? 9.384 -28.446 25.062 1.00 42.56 234 GLU A CA 1
ATOM 1889 C C . GLU A 1 234 ? 8.586 -27.141 25.021 1.00 42.56 234 GLU A C 1
ATOM 1891 O O . GLU A 1 234 ? 8.056 -26.746 23.980 1.00 42.56 234 GLU A O 1
ATOM 1896 N N . THR A 1 235 ? 8.480 -26.465 26.165 1.00 49.91 235 THR A N 1
ATOM 1897 C CA . THR A 1 235 ? 7.738 -25.205 26.279 1.00 49.91 235 THR A CA 1
ATOM 1898 C C . THR A 1 235 ? 8.670 -24.014 26.109 1.00 49.91 235 THR A C 1
ATOM 1900 O O . THR A 1 235 ? 9.509 -23.729 26.965 1.00 49.91 235 THR A O 1
ATOM 1903 N N . TYR A 1 236 ? 8.452 -23.257 25.043 1.00 48.47 236 TYR A N 1
ATOM 1904 C CA . TYR A 1 236 ? 9.101 -21.981 24.787 1.00 48.47 236 TYR A CA 1
ATOM 1905 C C . TYR A 1 236 ? 8.161 -20.863 25.235 1.00 48.47 236 TYR A C 1
ATOM 1907 O O . TYR A 1 236 ? 7.048 -20.730 24.726 1.00 48.47 236 TYR A O 1
ATOM 1915 N N . ARG A 1 237 ? 8.581 -20.079 26.231 1.00 40.84 237 ARG A N 1
ATOM 1916 C CA . ARG A 1 237 ? 7.764 -19.001 26.802 1.00 40.84 237 ARG A CA 1
ATOM 1917 C C . ARG A 1 237 ? 8.187 -17.658 26.235 1.00 40.84 237 ARG A C 1
ATOM 1919 O O . ARG A 1 237 ? 9.342 -17.263 26.374 1.00 40.84 237 ARG A O 1
ATOM 1926 N N . PHE A 1 238 ? 7.225 -16.952 25.662 1.00 45.56 238 PHE A N 1
ATOM 1927 C CA . PHE A 1 238 ? 7.363 -15.574 25.231 1.00 45.56 238 PHE A CA 1
ATOM 1928 C C . PHE A 1 238 ? 6.539 -14.720 26.186 1.00 45.56 238 PHE A C 1
ATOM 1930 O O . PHE A 1 238 ? 5.307 -14.691 26.145 1.00 45.56 238 PHE A O 1
ATOM 1937 N N . THR A 1 239 ? 7.228 -14.053 27.104 1.00 38.56 239 THR A N 1
ATOM 1938 C CA . THR A 1 239 ? 6.583 -13.092 27.990 1.00 38.56 239 THR A CA 1
ATOM 1939 C C . THR A 1 239 ? 6.380 -11.814 27.199 1.00 38.56 239 THR A C 1
ATOM 1941 O O . THR A 1 239 ? 7.346 -11.139 26.854 1.00 38.56 239 THR A O 1
ATOM 1944 N N . SER A 1 240 ? 5.130 -11.493 26.897 1.00 39.72 240 SER A N 1
ATOM 1945 C CA . SER A 1 240 ? 4.767 -10.190 26.366 1.00 39.72 240 SER A CA 1
ATOM 1946 C C . SER A 1 240 ? 3.798 -9.546 27.343 1.00 39.72 240 SER A C 1
ATOM 1948 O O . SER A 1 240 ? 2.805 -10.153 27.733 1.00 39.72 240 SER A O 1
ATOM 1950 N N . SER A 1 241 ? 4.133 -8.358 27.833 1.00 37.69 241 SER A N 1
ATOM 1951 C CA . SER A 1 241 ? 3.266 -7.618 28.742 1.00 37.69 241 SER A CA 1
ATOM 1952 C C . SER A 1 241 ? 2.291 -6.791 27.916 1.00 37.69 241 SER A C 1
ATOM 1954 O O . SER A 1 241 ? 2.654 -5.730 27.411 1.00 37.69 241 SER A O 1
ATOM 1956 N N . PHE A 1 242 ? 1.057 -7.271 27.800 1.00 38.78 242 PHE A N 1
ATOM 1957 C CA . PHE A 1 242 ? -0.061 -6.469 27.318 1.00 38.78 242 PHE A CA 1
ATOM 1958 C C . PHE A 1 242 ? -1.128 -6.453 28.407 1.00 38.78 242 PHE A C 1
ATOM 1960 O O . PHE A 1 242 ? -1.565 -7.508 28.869 1.00 38.78 242 PHE A O 1
ATOM 1967 N N . HIS A 1 243 ? -1.520 -5.258 28.838 1.00 30.44 243 HIS A N 1
ATOM 1968 C CA . HIS A 1 243 ? -2.713 -5.077 29.652 1.00 30.44 243 HIS A CA 1
ATOM 1969 C C . HIS A 1 243 ? -3.887 -4.842 28.700 1.00 30.44 243 HIS A C 1
ATOM 1971 O O . HIS A 1 243 ? -3.795 -3.972 27.838 1.00 30.44 243 HIS A O 1
ATOM 1977 N N . VAL A 1 244 ? -4.919 -5.683 28.827 1.00 35.19 244 VAL A N 1
ATOM 1978 C CA . VAL A 1 244 ? -6.230 -5.506 28.180 1.00 35.19 244 VAL A CA 1
ATOM 1979 C C . VAL A 1 244 ? -7.037 -4.502 28.984 1.00 35.19 244 VAL A C 1
ATOM 1981 O O . VAL A 1 244 ? -6.980 -4.604 30.234 1.00 35.19 244 VAL A O 1
#

Nearest PDB structures (foldseek):
  5ta0-assembly3_A  TM=5.031E-01  e=4.294E-01  Bacteroides uniformis
  3iyp-assembly1_A  TM=2.433E-01  e=2.687E-02  Echovirus E7
  3tn9-assembly1_1  TM=2.944E-01  e=1.838E-01  rhinovirus A2

Sequence (244 aa):
MQETNAQLIRSNMDLSANEDVTLQISDKYYHSDHVYLKFSARVDSQGRYASGSTQGLLVYVNNVPVDVEKLANKRIFYIFNGVNKVNWYWGSNGWSVTYYPWDKASSVPGGQVHHYVFDIKTLLKESGNQLRFSSVFHSVKDAFFVIKDIQILEDESFEKSPLLNDTVVSDSHGLHRYRQLATGYHEGVNLKLDTSIDYQSQKKVNVTPAKAFVQNYEYELNKQGVLSVIVNNETYRFTSSFHV

Secondary structure (DSSP, 8-state):
-----EEEEEEEEEE-TT-EEEEE--GGGGGSS--EEEEEEEEE-TTS-SS-EEEEEEEEETTEE--GGGB-SS-SEEEETTTEEEESB-GGG-EEEE---GGGGGGSTTS-SSEEEEE-GGG--SS--EEEEEE---SSTT-EEEEEEEEEESS--SPPPTTTT-----S-GGGHHHHHHHTS--TT--S----S-----SS-------------EEEEE-TTSEEEEEETTEEEEEE-----

Mean predicted aligned error: 13.25 Å

Solvent-accessible surface area (backbone atoms only — not comparable to full-atom values): 14522 Å² total; per-residue (Å²): 134,84,81,76,65,60,47,77,75,43,66,71,50,76,40,43,59,73,35,74,50,77,43,79,44,70,38,73,58,53,76,48,95,40,29,28,43,34,32,33,41,27,37,47,48,84,82,75,46,74,57,62,65,46,59,15,46,36,44,24,35,62,86,41,66,67,54,71,82,26,51,67,28,51,53,73,47,44,54,45,96,85,72,46,77,44,6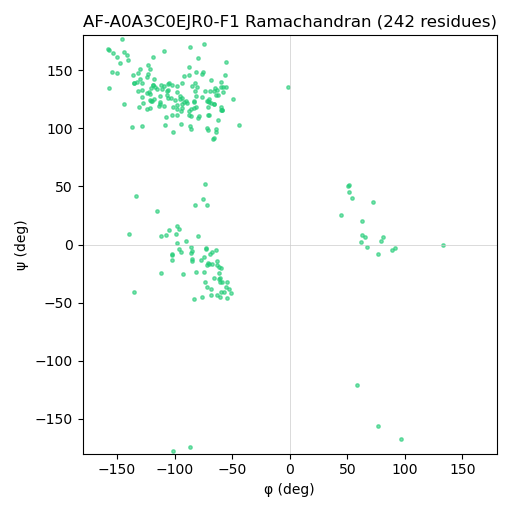0,38,57,54,73,95,46,20,30,46,36,25,25,46,54,83,91,49,32,72,79,37,83,50,49,49,72,40,57,47,34,28,55,43,51,57,43,56,42,81,62,86,30,32,38,35,43,34,24,75,37,76,90,53,88,93,30,30,38,42,38,30,53,33,27,42,26,56,60,82,91,62,82,60,25,89,52,44,79,76,60,89,64,92,62,68,68,86,49,48,67,55,51,46,55,70,67,30,73,59,92,95,53,102,61,86,76,82,79,72,76,87,77,72,76,91,62,89,72,86,76,72,87,71,70,97,66,92,74,72,69,50,79,47,72,50,100,66,41,35,40,32,42,34,48,89,90,42,78,47,76,45,84,41,92,55,89,132

Foldseek 3Di:
DPDFQKDFQDFKDKADAFDKDKTWDDLVLLPFPWKKKKKFKAKDQVPPDAWDWAFFKWKAKVNQTQFLLFFDAADQWWDDPNHDTDGQQDVPSGGIHINHDPVCLCVTQQSCRGMTMGTCNLAHDSDDIMMMIGGNDDPHPPMIMMMGRTIMGSDPPDHHGPCRPVDPDPDDPVCSVVVVNLSGDDPPDPDDDDPPDPDDDPDDDPDDPDDDDPWDWDWDQDPQRWIWIQTPNDIDIDDDGDDD

pLDDT: mean 74.88, std 22.05, range [30.44, 98.25]